Protein 5XMG (pdb70)

Secondary structure (DSSP, 8-state):
-EE--B--EE-S---B-BB-GGGGGGGGG----BSSSSSB-TT--EEESS---EEEBPS--HHHHHHHHHHHHHHHHHHHHHHHHHHHHHHHHHHHHHT--HHHHHHHHHH---HHHHH--EE---S-SSEEEEESSS-EEEEEEEETTEEEEE--SS--TTHHHHHHHHHHHB----TT---SSSEEEETTEEEE--S-S-EEEEEEEEETTEEEEEEEEEEE-TT-TT---TTTTTTTTTTS----TTTEEEEEEEEEEESSS-EEEEEEEEEEE-SSS-----EEEEEEEE--SSS-EEEEEEEE--TTSSS--SPPPPHHHHHHHHHHHHHT----

Solvent-accessible surface area: 17156 Å² total

Sequence (340 aa):
YQECLGRTFEIPEEEWATYDASRVWQISKGGGHNFTAEVTAVGDNGSYDYDSIFYVSEKVDKNEFHNASNYIKGTAEIYQDHLRENIKLDKKAISTLQKNKSIERIKKGIAEEAKIPLAKIYEHDLGIPDSHILGSKNIPFHVLLWRNQRVYYFTFSKPTENSAQRIKDLIARFRTRELYEVPNEPGICFPYGFIADDGKTAYELKNSLRFTRTPNVIFSLLTASANDPWQTRPTSGLYDSDFRPGYDRQKWKKSALLDSLHIGKRLAAFEGWRLDPRPDSGERERAWFGLAHTGGTLDPLVAIQVQTFQKGTDDLTDYTPPPEEVLPRLKALSQSIEQR

Organism: Pseudomonas aeruginosa (NCBI:txid287)

InterPro domains:
  IPR041290 Tle cognate immunity protein 4, C-terminal domain [PF18426] (182-227)

Foldseek 3Di:
DWDFFFQIFRAPADDWFACEQVCLLPCVVPWAGAPFPQRGFTRFWKWWPDLTTKGKHDFYDCVSLVSNLVVLQVVLVVVLVVLVVVLVVLVVVLVVVVVPVVNVVSVVVNVVCVVNQQSHKDFDCLPDPQWTFIGHPQATFWIWHDDDRMTMIGGGDRADSCRSVSVVVFVVQKDFDAPPGDDDAQWGDDHRIITGDDNPIWMKGWIKDADVVQRFKIKIKIKTWAPGPVNQDLCRRPPPCLQPPDDPCPFKPKAWDWDKAQAANDIWIKTGIWIATDPPPPDGAIWIWIKTWDDGHNGMIIMIIMTGDAAPSGVRHDHHDGVVVVVVSVRNRRRRDDGD

Nearest PDB structures (foldseek):
  5xmg-assembly1_A  TM=1.003E+00  e=2.220E-68  Pseudomonas aeruginosa
  7wdk-assembly1_B  TM=9.506E-01  e=1.419E-56  Pseudomonas aeruginosa
  5h7y-assembly1_A  TM=5.842E-01  e=1.120E-06  Pseudomonas aeruginosa PAO1
  4r1d-assembly1_B  TM=5.786E-01  e=1.120E-06  Pseudomonas aeruginosa PAO1
  5h7z-assembly1_A  TM=5.707E-01  e=7.187E-07  Pseudomonas aeruginosa PAO1

B-factor: mean 61.71, std 12.68, range [32.88, 170.28]

Radius of gyration: 23.57 Å; Cα contacts (8 Å, |Δi|>4): 704; chains: 1; bounding box: 54×57×68 Å

Structure (mmCIF, N/CA/C/O backbone):
data_5XMG
#
_entry.id   5XMG
#
_cell.length_a   66.390
_cell.length_b   66.390
_cell.length_c   363.830
_cell.angle_alpha   90.00
_cell.angle_beta   90.00
_cell.angle_gamma   120.00
#
_symmetry.space_group_name_H-M   'P 61 2 2'
#
loop_
_atom_site.group_PDB
_atom_site.id
_atom_site.type_symbol
_atom_site.label_atom_id
_atom_site.label_alt_id
_atom_site.label_comp_id
_atom_site.label_asym_id
_atom_site.label_entity_id
_atom_site.label_seq_id
_atom_site.pdbx_PDB_ins_code
_atom_site.Cartn_x
_atom_site.Cartn_y
_atom_site.Cartn_z
_atom_site.occupancy
_atom_site.B_iso_or_equiv
_atom_site.auth_seq_id
_atom_site.auth_comp_id
_atom_site.auth_asym_id
_atom_site.auth_atom_id
_atom_site.pdbx_PDB_model_num
ATOM 1 N N . TYR A 1 26 ? -13.103 -4.768 -3.153 1.00 61.50 26 TYR A N 1
ATOM 2 C CA . TYR A 1 26 ? -11.647 -4.903 -3.333 1.00 74.86 26 TYR A CA 1
ATOM 3 C C . TYR A 1 26 ? -11.221 -6.303 -3.739 1.00 70.25 26 TYR A C 1
ATOM 4 O O . TYR A 1 26 ? -10.636 -7.038 -2.935 1.00 66.53 26 TYR A O 1
ATOM 13 N N . GLN A 1 27 ? -11.465 -6.629 -5.008 1.00 65.31 27 GLN A N 1
ATOM 14 C CA . GLN A 1 27 ? -11.405 -7.986 -5.507 1.00 57.03 27 GLN A CA 1
ATOM 15 C C . GLN A 1 27 ? -10.068 -8.294 -6.183 1.00 66.73 27 GLN A C 1
ATOM 16 O O . GLN A 1 27 ? -9.102 -7.519 -6.134 1.00 62.91 27 GLN A O 1
ATOM 22 N N . GLU A 1 28 ? -10.032 -9.471 -6.802 1.00 65.30 28 GLU A N 1
ATOM 23 C CA . GLU A 1 28 ? -9.058 -9.961 -7.763 1.00 57.66 28 GLU A CA 1
ATOM 24 C C . GLU A 1 28 ? -9.674 -11.242 -8.307 1.00 60.25 28 GLU A C 1
ATOM 25 O O . GLU A 1 28 ? -10.626 -11.772 -7.729 1.00 59.40 28 GLU A O 1
ATOM 31 N N . CYS A 1 29 ? -9.176 -11.713 -9.444 1.00 57.87 29 CYS A N 1
ATOM 32 C CA . CYS A 1 29 ? -9.765 -12.900 -10.037 1.00 60.45 29 CYS A CA 1
ATOM 33 C C . CYS A 1 29 ? -8.681 -13.895 -10.403 1.00 56.78 29 CYS A C 1
ATOM 34 O O . CYS A 1 29 ? -7.491 -13.583 -10.413 1.00 60.04 29 CYS A O 1
ATOM 37 N N . LEU A 1 30 ? -9.129 -15.113 -10.680 1.00 55.44 30 LEU A N 1
ATOM 38 C CA . LEU A 1 30 ? -8.291 -16.190 -11.176 1.00 56.22 30 LEU A CA 1
ATOM 39 C C . LEU A 1 30 ? -9.226 -17.179 -11.847 1.00 52.38 30 LEU A C 1
ATOM 40 O O . LEU A 1 30 ? -10.316 -17.435 -11.342 1.00 54.78 30 LEU A O 1
ATOM 45 N N . GLY A 1 31 ? -8.824 -17.693 -12.998 1.00 52.79 31 GLY A N 1
ATOM 46 C CA . GLY A 1 31 ? -9.742 -18.542 -13.744 1.00 53.44 31 GLY A CA 1
ATOM 47 C C . GLY A 1 31 ? -11.000 -17.763 -14.090 1.00 54.05 31 GLY A C 1
ATOM 48 O O . GLY A 1 31 ? -10.936 -16.660 -14.645 1.00 51.45 31 GLY A O 1
ATOM 49 N N . ARG A 1 32 ? -12.165 -18.317 -13.742 1.00 49.89 32 ARG A N 1
ATOM 50 C CA . ARG A 1 32 ? -13.427 -17.684 -14.089 1.00 47.79 32 ARG A CA 1
ATOM 51 C C . ARG A 1 32 ? -14.155 -17.166 -12.862 1.00 50.66 32 ARG A C 1
ATOM 52 O O . ARG A 1 32 ? -15.350 -16.871 -12.923 1.00 54.10 32 ARG A O 1
ATOM 68 N N . THR A 1 34 ? -13.927 -14.875 -8.883 1.00 52.98 34 THR A N 1
ATOM 69 C CA . THR A 1 34 ? -13.361 -13.725 -8.217 1.00 58.45 34 THR A CA 1
ATOM 70 C C . THR A 1 34 ? -13.748 -13.787 -6.748 1.00 58.27 34 THR A C 1
ATOM 71 O O . THR A 1 34 ? -14.667 -14.506 -6.344 1.00 53.92 34 THR A O 1
ATOM 75 N N . PHE A 1 35 ? -13.040 -12.990 -5.961 1.00 54.85 35 PHE A N 1
ATOM 76 C CA . PHE A 1 35 ? -13.093 -13.041 -4.515 1.00 57.85 35 PHE A CA 1
ATOM 77 C C . PHE A 1 35 ? -12.614 -11.696 -4.016 1.00 63.05 35 PHE A C 1
ATOM 78 O O . PHE A 1 35 ? -11.801 -11.041 -4.676 1.00 62.71 35 PHE A O 1
ATOM 86 N N . GLU A 1 36 ? -13.130 -11.280 -2.866 1.00 59.82 36 GLU A N 1
ATOM 87 C CA . GLU A 1 36 ? -12.627 -10.057 -2.274 1.00 64.87 36 GLU A CA 1
ATOM 88 C C . GLU A 1 36 ? -11.417 -10.387 -1.419 1.00 63.99 36 GLU A C 1
ATOM 89 O O . GLU A 1 36 ? -11.154 -11.543 -1.089 1.00 64.58 36 GLU A O 1
ATOM 95 N N . ILE A 1 37 ? -10.665 -9.356 -1.057 1.00 67.86 37 ILE A N 1
ATOM 96 C CA . ILE A 1 37 ? -9.411 -9.511 -0.325 1.00 70.95 37 ILE A CA 1
ATOM 97 C C . ILE A 1 37 ? -9.478 -8.650 0.921 1.00 71.99 37 ILE A C 1
ATOM 98 O O . ILE A 1 37 ? -9.773 -7.458 0.827 1.00 74.73 37 ILE A O 1
ATOM 103 N N . PRO A 1 38 ? -9.294 -9.209 2.105 1.00 70.71 38 PRO A N 1
ATOM 104 C CA . PRO A 1 38 ? -9.381 -8.427 3.360 1.00 76.24 38 PRO A CA 1
ATOM 105 C C . PRO A 1 38 ? -8.261 -7.432 3.633 1.00 86.18 38 PRO A C 1
ATOM 106 O O . PRO A 1 38 ? -8.285 -6.799 4.694 1.00 94.98 38 PRO A O 1
ATOM 110 N N . GLU A 1 39 ? -7.291 -7.301 2.706 1.00 81.50 39 GLU A N 1
ATOM 111 C CA . GLU A 1 39 ? -6.141 -6.378 2.727 1.00 79.36 39 GLU A CA 1
ATOM 112 C C . GLU A 1 39 ? -5.188 -6.653 1.565 1.00 75.38 39 GLU A C 1
ATOM 113 O O . GLU A 1 39 ? -5.469 -7.486 0.702 1.00 69.91 39 GLU A O 1
ATOM 119 N N . GLU A 1 40 ? -3.996 -6.049 1.631 1.00 71.42 40 GLU A N 1
ATOM 120 C CA . GLU A 1 40 ? -2.955 -6.272 0.632 1.00 71.43 40 GLU A CA 1
ATOM 121 C C . GLU A 1 40 ? -2.635 -7.745 0.443 1.00 67.46 40 GLU A C 1
ATOM 122 O O . GLU A 1 40 ? -2.552 -8.518 1.399 1.00 70.93 40 GLU A O 1
ATOM 136 N N . GLU A 1 42 ? -0.246 -10.462 -2.444 1.00 65.81 42 GLU A N 1
ATOM 137 C CA . GLU A 1 42 ? 0.817 -10.540 -3.432 1.00 60.97 42 GLU A CA 1
ATOM 138 C C . GLU A 1 42 ? 0.618 -11.813 -4.241 1.00 57.07 42 GLU A C 1
ATOM 139 O O . GLU A 1 42 ? 0.399 -12.880 -3.664 1.00 62.26 42 GLU A O 1
ATOM 145 N N . TRP A 1 43 ? 0.612 -11.693 -5.566 1.00 54.06 43 TRP A N 1
ATOM 146 C CA . TRP A 1 43 ? 0.565 -12.863 -6.435 1.00 52.05 43 TRP A CA 1
ATOM 147 C C . TRP A 1 43 ? 1.946 -13.489 -6.531 1.00 54.03 43 TRP A C 1
ATOM 148 O O . TRP A 1 43 ? 2.964 -12.790 -6.521 1.00 59.73 43 TRP A O 1
ATOM 159 N N . ALA A 1 44 ? 1.988 -14.806 -6.636 1.00 48.67 44 ALA A N 1
ATOM 160 C CA . ALA A 1 44 ? 3.230 -15.463 -7.006 1.00 48.50 44 ALA A CA 1
ATOM 161 C C . ALA A 1 44 ? 3.422 -15.333 -8.517 1.00 50.40 44 ALA A C 1
ATOM 162 O O . ALA A 1 44 ? 2.529 -15.683 -9.302 1.00 47.47 44 ALA A O 1
ATOM 164 N N . THR A 1 45 ? 4.584 -14.831 -8.923 1.00 51.88 45 THR A N 1
ATOM 165 C CA . THR A 1 45 ? 4.929 -14.629 -10.326 1.00 48.92 45 THR A CA 1
ATOM 166 C C . THR A 1 45 ? 6.245 -15.336 -10.631 1.00 46.94 45 THR A C 1
ATOM 167 O O . THR A 1 45 ? 7.055 -15.589 -9.737 1.00 52.99 45 THR A O 1
ATOM 171 N N . TYR A 1 46 ? 6.476 -15.624 -11.906 1.00 45.16 46 TYR A N 1
ATOM 172 C CA . TYR A 1 46 ? 7.707 -16.308 -12.305 1.00 46.18 46 TYR A CA 1
ATOM 173 C C . TYR A 1 46 ? 8.958 -15.487 -12.001 1.00 49.51 46 TYR A C 1
ATOM 174 O O . TYR A 1 46 ? 9.030 -14.294 -12.296 1.00 54.19 46 TYR A O 1
ATOM 183 N N . ASP A 1 47 ? 9.980 -16.166 -11.483 1.00 56.08 47 ASP A N 1
ATOM 184 C CA . ASP A 1 47 ? 11.127 -15.515 -10.857 1.00 52.17 47 ASP A CA 1
ATOM 185 C C . ASP A 1 47 ? 11.932 -14.639 -11.820 1.00 57.03 47 ASP A C 1
ATOM 186 O O . ASP A 1 47 ? 12.405 -15.106 -12.863 1.00 50.50 47 ASP A O 1
ATOM 191 N N . ALA A 1 48 ? 12.159 -13.382 -11.410 1.00 57.65 48 ALA A N 1
ATOM 192 C CA . ALA A 1 48 ? 12.898 -12.413 -12.230 1.00 54.50 48 ALA A CA 1
ATOM 193 C C . ALA A 1 48 ? 14.266 -12.926 -12.671 1.00 54.78 48 ALA A C 1
ATOM 194 O O . ALA A 1 48 ? 14.661 -12.772 -13.834 1.00 55.49 48 ALA A O 1
ATOM 196 N N . SER A 1 49 ? 15.016 -13.502 -11.739 1.00 55.22 49 SER A N 1
ATOM 197 C CA . SER A 1 49 ? 16.326 -14.074 -12.001 1.00 51.36 49 SER A CA 1
ATOM 198 C C . SER A 1 49 ? 16.293 -15.314 -12.891 1.00 53.82 49 SER A C 1
ATOM 199 O O . SER A 1 49 ? 17.358 -15.771 -13.319 1.00 49.99 49 SER A O 1
ATOM 202 N N . ARG A 1 50 ? 15.121 -15.884 -13.173 1.00 53.34 50 ARG A N 1
ATOM 203 C CA . ARG A 1 50 ? 15.040 -17.057 -14.031 1.00 46.84 50 ARG A CA 1
ATOM 204 C C . ARG A 1 50 ? 14.221 -16.807 -15.285 1.00 47.73 50 ARG A C 1
ATOM 205 O O . ARG A 1 50 ? 14.003 -17.743 -16.061 1.00 53.66 50 ARG A O 1
ATOM 213 N N . VAL A 1 51 ? 13.773 -15.573 -15.512 1.00 45.32 51 VAL A N 1
ATOM 214 C CA . VAL A 1 51 ? 13.000 -15.274 -16.713 1.00 43.90 51 VAL A CA 1
ATOM 215 C C . VAL A 1 51 ? 13.766 -15.685 -17.961 1.00 45.88 51 VAL A C 1
ATOM 216 O O . VAL A 1 51 ? 13.175 -16.145 -18.946 1.00 45.83 51 VAL A O 1
ATOM 220 N N . TRP A 1 52 ? 15.091 -15.557 -17.936 1.00 47.84 52 TRP A N 1
ATOM 221 C CA . TRP A 1 52 ? 15.882 -15.987 -19.076 1.00 46.26 52 TRP A CA 1
ATOM 222 C C . TRP A 1 52 ? 15.698 -17.467 -19.348 1.00 50.68 52 TRP A C 1
ATOM 223 O O . TRP A 1 52 ? 15.900 -17.924 -20.479 1.00 54.53 52 TRP A O 1
ATOM 234 N N . GLN A 1 53 ? 15.322 -18.238 -18.340 1.00 48.40 53 GLN A N 1
ATOM 235 C CA . GLN A 1 53 ? 15.034 -19.641 -18.569 1.00 54.03 53 GLN A CA 1
ATOM 236 C C . GLN A 1 53 ? 13.593 -19.973 -18.199 1.00 52.07 53 GLN A C 1
ATOM 237 O O . GLN A 1 53 ? 13.302 -21.013 -17.607 1.00 58.96 53 GLN A O 1
ATOM 243 N N . ILE A 1 54 ? 12.667 -19.082 -18.549 1.00 47.82 54 ILE A N 1
ATOM 244 C CA . ILE A 1 54 ? 11.260 -19.431 -18.504 1.00 50.60 54 ILE A CA 1
ATOM 245 C C . ILE A 1 54 ? 10.984 -20.603 -19.444 1.00 44.67 54 ILE A C 1
ATOM 246 O O . ILE A 1 54 ? 10.026 -21.352 -19.248 1.00 43.62 54 ILE A O 1
ATOM 251 N N . SER A 1 55 ? 11.834 -20.804 -20.448 1.00 47.78 55 SER A N 1
ATOM 252 C CA . SER A 1 55 ? 11.602 -21.877 -21.412 1.00 51.04 55 SER A CA 1
ATOM 253 C C . SER A 1 55 ? 11.589 -23.235 -20.727 1.00 48.73 55 SER A C 1
ATOM 254 O O . SER A 1 55 ? 10.915 -24.159 -21.183 1.00 51.08 55 SER A O 1
ATOM 257 N N . LYS A 1 56 ? 12.296 -23.353 -19.614 1.00 54.45 56 LYS A N 1
ATOM 258 C CA . LYS A 1 56 ? 12.328 -24.545 -18.766 1.00 60.71 56 LYS A CA 1
ATOM 259 C C . LYS A 1 56 ? 11.220 -24.535 -17.711 1.00 56.99 56 LYS A C 1
ATOM 260 O O . LYS A 1 56 ? 11.458 -24.852 -16.552 1.00 67.76 56 LYS A O 1
ATOM 266 N N . GLY A 1 57 ? 9.995 -24.207 -18.099 1.00 52.11 57 GLY A N 1
ATOM 267 C CA . GLY A 1 57 ? 9.014 -23.685 -17.164 1.00 46.37 57 GLY A CA 1
ATOM 268 C C . GLY A 1 57 ? 8.527 -24.549 -16.018 1.00 53.59 57 GLY A C 1
ATOM 269 O O . GLY A 1 57 ? 7.811 -25.533 -16.233 1.00 71.66 57 GLY A O 1
ATOM 270 N N . GLY A 1 58 ? 8.873 -24.184 -14.784 1.00 45.47 58 GLY A N 1
ATOM 271 C CA . GLY A 1 58 ? 8.211 -24.803 -13.646 1.00 51.32 58 GLY A CA 1
ATOM 272 C C . GLY A 1 58 ? 6.969 -24.068 -13.148 1.00 52.40 58 GLY A C 1
ATOM 273 O O . GLY A 1 58 ? 5.836 -24.451 -13.468 1.00 43.35 58 GLY A O 1
ATOM 274 N N . GLY A 1 59 ? 7.161 -23.013 -12.359 1.00 51.59 59 GLY A N 1
ATOM 275 C CA . GLY A 1 59 ? 6.019 -22.304 -11.826 1.00 52.94 59 GLY A CA 1
ATOM 276 C C . GLY A 1 59 ? 6.406 -21.026 -11.123 1.00 50.69 59 GLY A C 1
ATOM 277 O O . GLY A 1 59 ? 7.579 -20.792 -10.802 1.00 53.98 59 GLY A O 1
ATOM 278 N N . HIS A 1 60 ? 5.385 -20.200 -10.882 1.00 45.64 60 HIS A N 1
ATOM 279 C CA . HIS A 1 60 ? 5.567 -18.960 -10.144 1.00 47.81 60 HIS A CA 1
ATOM 280 C C . HIS A 1 60 ? 5.983 -19.238 -8.712 1.00 49.86 60 HIS A C 1
ATOM 281 O O . HIS A 1 60 ? 5.594 -20.243 -8.108 1.00 52.56 60 HIS A O 1
ATOM 288 N N . ASN A 1 61 ? 6.768 -18.323 -8.164 1.00 46.95 61 ASN A N 1
ATOM 289 C CA . ASN A 1 61 ? 7.114 -18.353 -6.758 1.00 48.00 61 ASN A CA 1
ATOM 290 C C . ASN A 1 61 ? 6.916 -16.965 -6.174 1.00 51.19 61 ASN A C 1
ATOM 291 O O . ASN A 1 61 ? 6.566 -16.011 -6.875 1.00 53.69 61 ASN A O 1
ATOM 296 N N . PHE A 1 62 ? 7.219 -16.855 -4.900 1.00 51.64 62 PHE A N 1
ATOM 297 C CA . PHE A 1 62 ? 7.186 -15.609 -4.191 1.00 54.76 62 PHE A CA 1
ATOM 298 C C . PHE A 1 62 ? 8.627 -15.285 -3.993 1.00 60.57 62 PHE A C 1
ATOM 299 O O . PHE A 1 62 ? 9.061 -14.189 -4.221 1.00 73.24 62 PHE A O 1
ATOM 307 N N . THR A 1 63 ? 9.367 -16.284 -3.560 1.00 65.72 63 THR A N 1
ATOM 308 C CA . THR A 1 63 ? 10.792 -16.200 -3.352 1.00 62.07 63 THR A CA 1
ATOM 309 C C . THR A 1 63 ? 11.291 -17.457 -4.024 1.00 61.10 63 THR A C 1
ATOM 310 O O . THR A 1 63 ? 10.533 -18.114 -4.709 1.00 73.98 63 THR A O 1
ATOM 314 N N . ALA A 1 64 ? 12.548 -17.791 -3.855 1.00 58.38 64 ALA A N 1
ATOM 315 C CA . ALA A 1 64 ? 13.077 -18.961 -4.507 1.00 67.69 64 ALA A CA 1
ATOM 316 C C . ALA A 1 64 ? 12.607 -20.199 -3.814 1.00 66.24 64 ALA A C 1
ATOM 317 O O . ALA A 1 64 ? 12.387 -21.227 -4.420 1.00 70.72 64 ALA A O 1
ATOM 319 N N . GLU A 1 65 ? 12.447 -20.072 -2.521 1.00 64.15 65 GLU A N 1
ATOM 320 C CA . GLU A 1 65 ? 12.088 -21.175 -1.648 1.00 64.83 65 GLU A CA 1
ATOM 321 C C . GLU A 1 65 ? 10.721 -21.026 -0.992 1.00 62.75 65 GLU A C 1
ATOM 322 O O . GLU A 1 65 ? 10.291 -21.944 -0.294 1.00 65.80 65 GLU A O 1
ATOM 328 N N . VAL A 1 66 ? 10.026 -19.914 -1.189 1.00 60.12 66 VAL A N 1
ATOM 329 C CA . VAL A 1 66 ? 8.636 -19.776 -0.759 1.00 55.19 66 VAL A CA 1
ATOM 330 C C . VAL A 1 66 ? 7.799 -20.014 -2.015 1.00 57.41 66 VAL A C 1
ATOM 331 O O . VAL A 1 66 ? 7.493 -19.088 -2.767 1.00 59.29 66 VAL A O 1
ATOM 335 N N . THR A 1 67 ? 7.430 -21.277 -2.261 1.00 54.01 67 THR A N 1
ATOM 336 C CA . THR A 1 67 ? 6.818 -21.645 -3.536 1.00 50.33 67 THR A CA 1
ATOM 337 C C . THR A 1 67 ? 5.826 -22.784 -3.355 1.00 48.98 67 THR A C 1
ATOM 338 O O . THR A 1 67 ? 5.993 -23.635 -2.483 1.00 45.24 67 THR A O 1
ATOM 342 N N . ALA A 1 68 ? 4.807 -22.801 -4.197 1.00 45.90 68 ALA A N 1
ATOM 343 C CA . ALA A 1 68 ? 4.002 -23.986 -4.416 1.00 42.24 68 ALA A CA 1
ATOM 344 C C . ALA A 1 68 ? 4.517 -24.683 -5.670 1.00 42.94 68 ALA A C 1
ATOM 345 O O . ALA A 1 68 ? 5.146 -24.072 -6.530 1.00 46.51 68 ALA A O 1
ATOM 347 N N . VAL A 1 69 ? 4.270 -25.970 -5.776 1.00 40.96 69 VAL A N 1
ATOM 348 C CA . VAL A 1 69 ? 4.708 -26.659 -6.976 1.00 43.17 69 VAL A CA 1
ATOM 349 C C . VAL A 1 69 ? 3.651 -26.444 -8.041 1.00 48.35 69 VAL A C 1
ATOM 350 O O . VAL A 1 69 ? 2.453 -26.600 -7.778 1.00 52.79 69 VAL A O 1
ATOM 354 N N . GLY A 1 70 ? 4.087 -26.026 -9.224 1.00 48.92 70 GLY A N 1
ATOM 355 C CA . GLY A 1 70 ? 3.211 -26.015 -10.376 1.00 43.49 70 GLY A CA 1
ATOM 356 C C . GLY A 1 70 ? 2.284 -24.829 -10.525 1.00 49.13 70 GLY A C 1
ATOM 357 O O . GLY A 1 70 ? 1.241 -24.964 -11.173 1.00 46.41 70 GLY A O 1
ATOM 358 N N . ASP A 1 71 ? 2.640 -23.661 -9.980 1.00 50.48 71 ASP A N 1
ATOM 359 C CA . ASP A 1 71 ? 1.813 -22.458 -10.147 1.00 51.80 71 ASP A CA 1
ATOM 360 C C . ASP A 1 71 ? 1.993 -21.888 -11.553 1.00 53.57 71 ASP A C 1
ATOM 361 O O . ASP A 1 71 ? 2.906 -21.095 -11.807 1.00 51.74 71 ASP A O 1
ATOM 366 N N . ASN A 1 72 ? 1.108 -22.297 -12.473 1.00 53.21 72 ASN A N 1
ATOM 367 C CA . ASN A 1 72 ? 1.028 -21.745 -13.819 1.00 47.33 72 ASN A CA 1
ATOM 368 C C . ASN A 1 72 ? -0.407 -21.790 -14.328 1.00 53.12 72 ASN A C 1
ATOM 369 O O . ASN A 1 72 ? -1.345 -21.702 -13.531 1.00 58.45 72 ASN A O 1
ATOM 374 N N . GLY A 1 73 ? -0.598 -21.911 -15.641 1.00 46.11 73 GLY A N 1
ATOM 375 C CA . GLY A 1 73 ? -1.932 -21.972 -16.195 1.00 44.51 73 GLY A CA 1
ATOM 376 C C . GLY A 1 73 ? -1.998 -22.821 -17.446 1.00 53.82 73 GLY A C 1
ATOM 377 O O . GLY A 1 73 ? -1.065 -22.802 -18.256 1.00 54.33 73 GLY A O 1
ATOM 378 N N . SER A 1 74 ? -3.082 -23.581 -17.617 1.00 48.08 74 SER A N 1
ATOM 379 C CA . SER A 1 74 ? -3.294 -24.366 -18.823 1.00 47.61 74 SER A CA 1
ATOM 380 C C . SER A 1 74 ? -4.666 -24.052 -19.402 1.00 56.24 74 SER A C 1
ATOM 381 O O . SER A 1 74 ? -5.629 -23.808 -18.666 1.00 55.53 74 SER A O 1
ATOM 384 N N . TYR A 1 75 ? -4.758 -24.101 -20.729 1.00 48.69 75 TYR A N 1
ATOM 385 C CA . TYR A 1 75 ? -5.942 -23.635 -21.431 1.00 44.56 75 TYR A CA 1
ATOM 386 C C . TYR A 1 75 ? -6.128 -24.520 -22.644 1.00 45.87 75 TYR A C 1
ATOM 387 O O . TYR A 1 75 ? -5.150 -24.882 -23.304 1.00 45.28 75 TYR A O 1
ATOM 396 N N . ASP A 1 76 ? -7.377 -24.893 -22.922 1.00 52.79 76 ASP A N 1
ATOM 397 C CA . ASP A 1 76 ? -7.647 -25.887 -23.964 1.00 53.94 76 ASP A CA 1
ATOM 398 C C . ASP A 1 76 ? -7.716 -25.224 -25.342 1.00 54.28 76 ASP A C 1
ATOM 399 O O . ASP A 1 76 ? -8.693 -25.330 -26.083 1.00 50.71 76 ASP A O 1
ATOM 404 N N . TYR A 1 77 ? -6.645 -24.509 -25.669 1.00 50.99 77 TYR A N 1
ATOM 405 C CA . TYR A 1 77 ? -6.427 -24.091 -27.040 1.00 50.04 77 TYR A CA 1
ATOM 406 C C . TYR A 1 77 ? -5.664 -25.208 -27.744 1.00 61.58 77 TYR A C 1
ATOM 407 O O . TYR A 1 77 ? -6.226 -26.290 -27.967 1.00 70.42 77 TYR A O 1
ATOM 416 N N . ASP A 1 78 ? -4.399 -25.011 -28.081 1.00 50.76 78 ASP A N 1
ATOM 417 C CA . ASP A 1 78 ? -3.631 -26.134 -28.626 1.00 54.46 78 ASP A CA 1
ATOM 418 C C . ASP A 1 78 ? -2.725 -26.722 -27.544 1.00 59.22 78 ASP A C 1
ATOM 419 O O . ASP A 1 78 ? -1.489 -26.783 -27.659 1.00 60.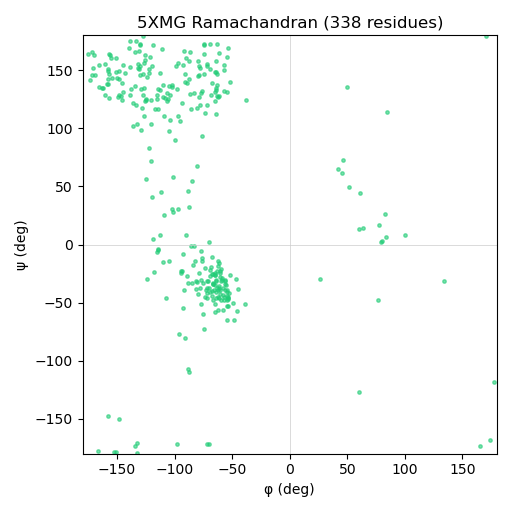48 78 ASP A O 1
ATOM 424 N N . SER A 1 79 ? -3.363 -27.154 -26.460 1.00 57.51 79 SER A N 1
ATOM 425 C CA . SER A 1 79 ? -2.658 -27.542 -25.239 1.00 59.27 79 SER A CA 1
ATOM 426 C C . SER A 1 79 ? -1.657 -26.453 -24.830 1.00 51.88 79 SER A C 1
ATOM 427 O O . SER A 1 79 ? -0.443 -26.570 -24.964 1.00 52.75 79 SER A O 1
ATOM 438 N N . ILE A 1 81 ? 0.212 -23.983 -22.172 1.00 46.18 81 ILE A N 1
ATOM 439 C CA . ILE A 1 81 ? 0.672 -23.687 -20.822 1.00 47.35 81 ILE A CA 1
ATOM 440 C C . ILE A 1 81 ? 1.213 -22.259 -20.832 1.00 53.60 81 ILE A C 1
ATOM 441 O O . ILE A 1 81 ? 1.845 -21.834 -21.805 1.00 57.16 81 ILE A O 1
ATOM 446 N N . PHE A 1 82 ? 0.967 -21.503 -19.768 1.00 44.89 82 PHE A N 1
ATOM 447 C CA . PHE A 1 82 ? 1.346 -20.106 -19.850 1.00 45.60 82 PHE A CA 1
ATOM 448 C C . PHE A 1 82 ? 1.692 -19.553 -18.477 1.00 49.62 82 PHE A C 1
ATOM 449 O O . PHE A 1 82 ? 1.124 -19.962 -17.464 1.00 51.45 82 PHE A O 1
ATOM 457 N N . TYR A 1 83 ? 2.624 -18.600 -18.465 1.00 46.06 83 TYR A N 1
ATOM 458 C CA . TYR A 1 83 ? 3.145 -18.027 -17.236 1.00 44.06 83 TYR A CA 1
ATOM 459 C C . TYR A 1 83 ? 3.315 -16.523 -17.398 1.00 44.59 83 TYR A C 1
ATOM 460 O O . TYR A 1 83 ? 3.255 -15.976 -18.497 1.00 43.05 83 TYR A O 1
ATOM 469 N N . VAL A 1 84 ? 3.574 -15.860 -16.282 1.00 42.54 84 VAL A N 1
ATOM 470 C CA . VAL A 1 84 ? 3.708 -14.416 -16.238 1.00 40.40 84 VAL A CA 1
ATOM 471 C C . VAL A 1 84 ? 4.780 -14.109 -15.207 1.00 44.82 84 VAL A C 1
ATOM 472 O O . VAL A 1 84 ? 4.747 -14.657 -14.097 1.00 42.69 84 VAL A O 1
ATOM 476 N N . SER A 1 85 ? 5.740 -13.259 -15.576 1.00 39.86 85 SER A N 1
ATOM 477 C CA . SER A 1 85 ? 6.864 -12.949 -14.702 1.00 40.57 85 SER A CA 1
ATOM 478 C C . SER A 1 85 ? 6.593 -11.729 -13.818 1.00 43.04 85 SER A C 1
ATOM 479 O O . SER A 1 85 ? 5.655 -10.954 -14.017 1.00 43.87 85 SER A O 1
ATOM 482 N N . GLU A 1 86 ? 7.446 -11.566 -12.820 1.00 47.91 86 GLU A N 1
ATOM 483 C CA . GLU A 1 86 ? 7.498 -10.298 -12.120 1.00 53.55 86 GLU A CA 1
ATOM 484 C C . GLU A 1 86 ? 8.201 -9.262 -12.995 1.00 49.31 86 GLU A C 1
ATOM 485 O O . GLU A 1 86 ? 8.745 -9.576 -14.057 1.00 42.91 86 GLU A O 1
ATOM 491 N N . LYS A 1 87 ? 8.168 -8.008 -12.548 1.00 49.57 87 LYS A N 1
ATOM 492 C CA . LYS A 1 87 ? 8.767 -6.934 -13.333 1.00 49.99 87 LYS A CA 1
ATOM 493 C C . LYS A 1 87 ? 10.266 -7.148 -13.499 1.00 48.65 87 LYS A C 1
ATOM 494 O O . LYS A 1 87 ? 10.993 -7.370 -12.524 1.00 50.16 87 LYS A O 1
ATOM 500 N N . VAL A 1 88 ? 10.717 -7.118 -14.752 1.00 44.54 88 VAL A N 1
ATOM 501 C CA . VAL A 1 88 ? 12.109 -7.290 -15.105 1.00 45.18 88 VAL A CA 1
ATOM 502 C C . VAL A 1 88 ? 12.487 -6.212 -16.106 1.00 50.01 88 VAL A C 1
ATOM 503 O O . VAL A 1 88 ? 11.653 -5.426 -16.554 1.00 53.44 88 VAL A O 1
ATOM 507 N N . ASP A 1 89 ? 13.768 -6.179 -16.440 1.00 54.60 89 ASP A N 1
ATOM 508 C CA . ASP A 1 89 ? 14.257 -5.334 -17.513 1.00 56.73 89 ASP A CA 1
ATOM 509 C C . ASP A 1 89 ? 13.953 -5.988 -18.859 1.00 54.35 89 ASP A C 1
ATOM 510 O O . ASP A 1 89 ? 13.841 -7.215 -18.960 1.00 51.94 89 ASP A O 1
ATOM 515 N N . LYS A 1 90 ? 13.822 -5.156 -19.905 1.00 52.93 90 LYS A N 1
ATOM 516 C CA . LYS A 1 90 ? 13.470 -5.688 -21.221 1.00 49.18 90 LYS A CA 1
ATOM 517 C C . LYS A 1 90 ? 14.535 -6.645 -21.721 1.00 53.47 90 LYS A C 1
ATOM 518 O O . LYS A 1 90 ? 14.287 -7.428 -22.647 1.00 53.77 90 LYS A O 1
ATOM 524 N N . ASN A 1 91 ? 15.701 -6.629 -21.092 1.00 49.56 91 ASN A N 1
ATOM 525 C CA . ASN A 1 91 ? 16.759 -7.520 -21.522 1.00 54.16 91 ASN A CA 1
ATOM 526 C C . ASN A 1 91 ? 16.409 -8.977 -21.268 1.00 51.64 91 ASN A C 1
ATOM 527 O O . ASN A 1 91 ? 16.807 -9.851 -22.042 1.00 50.17 91 ASN A O 1
ATOM 532 N N . GLU A 1 92 ? 15.676 -9.267 -20.190 1.00 56.52 92 GLU A N 1
ATOM 533 C CA . GLU A 1 92 ? 15.321 -10.659 -19.934 1.00 56.94 92 GLU A CA 1
ATOM 534 C C . GLU A 1 92 ? 14.382 -11.186 -21.006 1.00 53.54 92 GLU A C 1
ATOM 535 O O . GLU A 1 92 ? 14.471 -12.362 -21.387 1.00 46.28 92 GLU A O 1
ATOM 541 N N . PHE A 1 93 ? 13.517 -10.310 -21.534 1.00 50.90 93 PHE A N 1
ATOM 542 C CA . PHE A 1 93 ? 12.658 -10.673 -22.655 1.00 46.03 93 PHE A CA 1
ATOM 543 C C . PHE A 1 93 ? 13.474 -11.228 -23.806 1.00 46.97 93 PHE A C 1
ATOM 544 O O . PHE A 1 93 ? 13.125 -12.267 -24.370 1.00 45.90 93 PHE A O 1
ATOM 552 N N . HIS A 1 94 ? 14.585 -10.570 -24.150 1.00 52.29 94 HIS A N 1
ATOM 553 C CA . HIS A 1 94 ? 15.430 -11.072 -25.229 1.00 46.07 94 HIS A CA 1
ATOM 554 C C . HIS A 1 94 ? 16.192 -12.324 -24.809 1.00 47.63 94 HIS A C 1
ATOM 555 O O . HIS A 1 94 ? 16.342 -13.256 -25.609 1.00 49.27 94 HIS A O 1
ATOM 562 N N . ASN A 1 95 ? 16.642 -12.388 -23.552 1.00 49.29 95 ASN A N 1
ATOM 563 C CA . ASN A 1 95 ? 17.352 -13.576 -23.067 1.00 50.69 95 ASN A CA 1
ATOM 564 C C . ASN A 1 95 ? 16.487 -14.818 -23.158 1.00 49.63 95 ASN A C 1
ATOM 565 O O . ASN A 1 95 ? 16.944 -15.871 -23.624 1.00 49.30 95 ASN A O 1
ATOM 570 N N . ALA A 1 96 ? 15.240 -14.716 -22.683 1.00 48.07 96 ALA A N 1
ATOM 571 C CA . ALA A 1 96 ? 14.269 -15.795 -22.842 1.00 47.14 96 ALA A CA 1
ATOM 572 C C . ALA A 1 96 ? 14.293 -16.331 -24.264 1.00 45.26 96 ALA A C 1
ATOM 573 O O . ALA A 1 96 ? 14.545 -17.521 -24.505 1.00 42.76 96 ALA A O 1
ATOM 575 N N . SER A 1 97 ? 14.067 -15.437 -25.219 1.00 43.08 97 SER A N 1
ATOM 576 C CA . SER A 1 97 ? 14.067 -15.819 -26.621 1.00 51.12 97 SER A CA 1
ATOM 577 C C . SER A 1 97 ? 15.400 -16.445 -27.020 1.00 53.70 97 SER A C 1
ATOM 578 O O . SER A 1 97 ? 15.440 -17.417 -27.786 1.00 49.95 97 SER A O 1
ATOM 581 N N . ASN A 1 98 ? 16.502 -15.925 -26.484 1.00 52.29 98 ASN A N 1
ATOM 582 C CA . ASN A 1 98 ? 17.794 -16.466 -26.867 1.00 50.88 98 ASN A CA 1
ATOM 583 C C . ASN A 1 98 ? 18.088 -17.793 -26.183 1.00 50.02 98 ASN A C 1
ATOM 584 O O . ASN A 1 98 ? 18.764 -18.640 -26.773 1.00 50.25 98 ASN A O 1
ATOM 589 N N . TYR A 1 99 ? 17.581 -18.008 -24.967 1.00 46.43 99 TYR A N 1
ATOM 590 C CA . TYR A 1 99 ? 17.712 -19.326 -24.356 1.00 46.61 99 TYR A CA 1
ATOM 591 C C . TYR A 1 99 ? 16.991 -20.384 -25.180 1.00 50.73 99 TYR A C 1
ATOM 592 O O . TYR A 1 99 ? 17.523 -21.478 -25.402 1.00 51.65 99 TYR A O 1
ATOM 601 N N . ILE A 1 100 ? 15.765 -20.083 -25.627 1.00 47.65 100 ILE A N 1
ATOM 602 C CA . ILE A 1 100 ? 15.030 -21.034 -26.452 1.00 43.78 100 ILE A CA 1
ATOM 603 C C . ILE A 1 100 ? 15.867 -21.423 -27.658 1.00 51.77 100 ILE A C 1
ATOM 604 O O . ILE A 1 100 ? 16.112 -22.608 -27.912 1.00 54.91 100 ILE A O 1
ATOM 609 N N . LYS A 1 101 ? 16.346 -20.415 -28.397 1.00 51.69 101 LYS A N 1
ATOM 610 C CA . LYS A 1 101 ? 17.176 -20.659 -29.576 1.00 54.41 101 LYS A CA 1
ATOM 611 C C . LYS A 1 101 ? 18.455 -21.399 -29.215 1.00 54.89 101 LYS A C 1
ATOM 612 O O . LYS A 1 101 ? 18.917 -22.268 -29.969 1.00 57.77 101 LYS A O 1
ATOM 618 N N . GLY A 1 102 ? 19.056 -21.042 -28.079 1.00 50.19 102 GLY A N 1
ATOM 619 C CA . GLY A 1 102 ? 20.291 -21.678 -27.669 1.00 47.87 102 GLY A CA 1
ATOM 620 C C . GLY A 1 102 ? 20.105 -23.147 -27.357 1.00 54.77 102 GLY A C 1
ATOM 621 O O . GLY A 1 102 ? 20.827 -23.998 -27.880 1.00 64.01 102 GLY A O 1
ATOM 622 N N . THR A 1 103 ? 19.129 -23.476 -26.510 1.00 49.33 103 THR A N 1
ATOM 623 C CA . THR A 1 103 ? 19.023 -24.879 -26.133 1.00 58.68 103 THR A CA 1
ATOM 624 C C . THR A 1 103 ? 18.611 -25.728 -27.322 1.00 57.54 103 THR A C 1
ATOM 625 O O . THR A 1 103 ? 18.954 -26.917 -27.381 1.00 61.56 103 THR A O 1
ATOM 629 N N . ALA A 1 104 ? 17.922 -25.125 -28.296 1.00 50.77 104 ALA A N 1
ATOM 630 C CA . ALA A 1 104 ? 17.499 -25.848 -29.489 1.00 54.22 104 ALA A CA 1
ATOM 631 C C . ALA A 1 104 ? 18.659 -26.238 -30.391 1.00 57.85 104 ALA A C 1
ATOM 632 O O . ALA A 1 104 ? 18.553 -27.216 -31.130 1.00 62.84 104 ALA A O 1
ATOM 634 N N . GLU A 1 105 ? 19.757 -25.512 -30.384 1.00 59.80 105 GLU A N 1
ATOM 635 C CA . GLU A 1 105 ? 20.853 -26.025 -31.187 1.00 66.78 105 GLU A CA 1
ATOM 636 C C . GLU A 1 105 ? 21.815 -26.854 -30.368 1.00 63.01 105 GLU A C 1
ATOM 637 O O . GLU A 1 105 ? 22.536 -27.679 -30.941 1.00 64.72 105 GLU A O 1
ATOM 643 N N . ILE A 1 106 ? 21.855 -26.646 -29.052 1.00 55.45 106 ILE A N 1
ATOM 644 C CA . ILE A 1 106 ? 22.503 -27.626 -28.196 1.00 56.18 106 ILE A CA 1
ATOM 645 C C . ILE A 1 106 ? 21.898 -28.996 -28.444 1.00 63.30 106 ILE A C 1
ATOM 646 O O . ILE A 1 106 ? 22.611 -30.003 -28.565 1.00 65.73 106 ILE A O 1
ATOM 651 N N . TYR A 1 107 ? 20.566 -29.056 -28.528 1.00 61.71 107 TYR A N 1
ATOM 652 C CA . TYR A 1 107 ? 19.914 -30.321 -28.838 1.00 63.73 107 TYR A CA 1
ATOM 653 C C . TYR A 1 107 ? 20.497 -30.897 -30.129 1.00 61.14 107 TYR A C 1
ATOM 654 O O . TYR A 1 107 ? 21.209 -31.901 -30.093 1.00 63.94 107 TYR A O 1
ATOM 663 N N . GLN A 1 108 ? 20.294 -30.218 -31.261 1.00 55.99 108 GLN A N 1
ATOM 664 C CA . GLN A 1 108 ? 20.853 -30.668 -32.542 1.00 61.85 108 GLN A CA 1
ATOM 665 C C . GLN A 1 108 ? 22.257 -31.238 -32.399 1.00 66.80 108 GLN A C 1
ATOM 666 O O . GLN A 1 108 ? 22.556 -32.325 -32.910 1.00 63.58 108 GLN A O 1
ATOM 672 N N . ASP A 1 109 ? 23.149 -30.491 -31.745 1.00 67.81 109 ASP A N 1
ATOM 673 C CA . ASP A 1 109 ? 24.500 -30.996 -31.549 1.00 67.69 109 ASP A CA 1
ATOM 674 C C . ASP A 1 109 ? 24.455 -32.326 -30.825 1.00 66.60 109 ASP A C 1
ATOM 675 O O . ASP A 1 109 ? 25.082 -33.299 -31.258 1.00 66.29 109 ASP A O 1
ATOM 680 N N . HIS A 1 110 ? 23.674 -32.394 -29.742 1.00 66.41 110 HIS A N 1
ATOM 681 C CA . HIS A 1 110 ? 23.497 -33.646 -29.012 1.00 67.94 110 HIS A CA 1
ATOM 682 C C . HIS A 1 110 ? 22.964 -34.754 -29.923 1.00 64.16 110 HIS A C 1
ATOM 683 O O . HIS A 1 110 ? 23.451 -35.883 -29.879 1.00 66.24 110 HIS A O 1
ATOM 690 N N . LEU A 1 111 ? 21.961 -34.471 -30.758 1.00 60.56 111 LEU A N 1
ATOM 691 C CA . LEU A 1 111 ? 21.546 -35.504 -31.713 1.00 68.89 111 LEU A CA 1
ATOM 692 C C . LEU A 1 111 ? 22.661 -35.875 -32.663 1.00 68.31 111 LEU A C 1
ATOM 693 O O . LEU A 1 111 ? 22.889 -37.065 -32.928 1.00 67.08 111 LEU A O 1
ATOM 698 N N . ARG A 1 112 ? 23.333 -34.867 -33.214 1.00 69.76 112 ARG A N 1
ATOM 699 C CA . ARG A 1 112 ? 24.382 -35.153 -34.176 1.00 65.35 112 ARG A CA 1
ATOM 700 C C . ARG A 1 112 ? 25.442 -36.086 -33.596 1.00 61.73 112 ARG A C 1
ATOM 701 O O . ARG A 1 112 ? 25.953 -36.971 -34.299 1.00 59.89 112 ARG A O 1
ATOM 709 N N . GLU A 1 113 ? 25.796 -35.914 -32.325 1.00 60.67 113 GLU A N 1
ATOM 710 C CA . GLU A 1 113 ? 26.820 -36.811 -31.817 1.00 62.21 113 GLU A CA 1
ATOM 711 C C . GLU A 1 113 ? 26.234 -38.154 -31.429 1.00 68.06 113 GLU A C 1
ATOM 712 O O . GLU A 1 113 ? 26.900 -39.186 -31.582 1.00 66.28 113 GLU A O 1
ATOM 718 N N . ASN A 1 114 ? 24.986 -38.170 -30.967 1.00 72.97 114 ASN A N 1
ATOM 719 C CA . ASN A 1 114 ? 24.350 -39.447 -30.691 1.00 66.09 114 ASN A CA 1
ATOM 720 C C . ASN A 1 114 ? 24.195 -40.261 -31.967 1.00 66.55 114 ASN A C 1
ATOM 721 O O . ASN A 1 114 ? 24.273 -41.496 -31.929 1.00 67.53 114 ASN A O 1
ATOM 726 N N . ILE A 1 115 ? 24.011 -39.595 -33.104 1.00 65.23 115 ILE A N 1
ATOM 727 C CA . ILE A 1 115 ? 23.915 -40.320 -34.365 1.00 62.33 115 ILE A CA 1
ATOM 728 C C . ILE A 1 115 ? 25.212 -41.063 -34.638 1.00 62.57 115 ILE A C 1
ATOM 729 O O . ILE A 1 115 ? 25.206 -42.213 -35.089 1.00 58.63 115 ILE A O 1
ATOM 734 N N . LYS A 1 116 ? 26.341 -40.431 -34.328 1.00 65.55 116 LYS A N 1
ATOM 735 C CA . LYS A 1 116 ? 27.643 -41.043 -34.542 1.00 6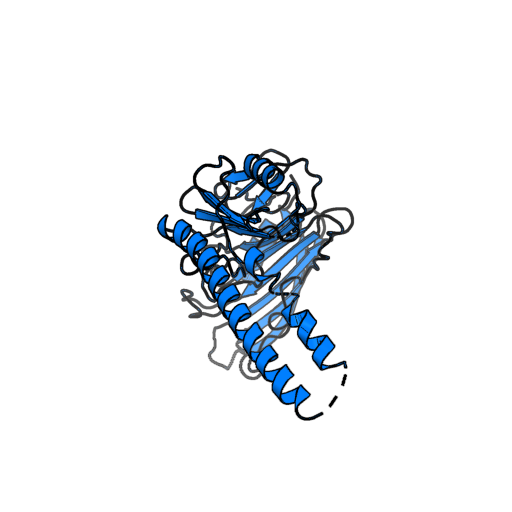2.24 116 LYS A CA 1
ATOM 736 C C . LYS A 1 116 ? 27.912 -42.165 -33.544 1.00 67.60 116 LYS A C 1
ATOM 737 O O . LYS A 1 116 ? 28.428 -43.225 -33.921 1.00 64.66 116 LYS A O 1
ATOM 743 N N . LEU A 1 117 ? 27.558 -41.952 -32.269 1.00 70.73 117 LEU A N 1
ATOM 744 C CA . LEU A 1 117 ? 27.845 -42.947 -31.240 1.00 63.95 117 LEU A CA 1
ATOM 745 C C . LEU A 1 117 ? 27.170 -44.285 -31.541 1.00 74.34 117 LEU A C 1
ATOM 746 O O . LEU A 1 117 ? 27.697 -45.343 -31.185 1.00 76.29 117 LEU A O 1
ATOM 751 N N . ASP A 1 118 ? 26.000 -44.259 -32.192 1.00 74.66 118 ASP A N 1
ATOM 752 C CA . ASP A 1 118 ? 25.322 -45.489 -32.615 1.00 68.02 118 ASP A CA 1
ATOM 753 C C . ASP A 1 118 ? 25.883 -46.041 -33.904 1.00 68.65 118 ASP A C 1
ATOM 754 O O . ASP A 1 118 ? 25.930 -47.265 -34.085 1.00 72.79 118 ASP A O 1
ATOM 759 N N . LYS A 1 119 ? 26.223 -45.154 -34.843 1.00 68.02 119 LYS A N 1
ATOM 760 C CA . LYS A 1 119 ? 26.943 -45.601 -36.022 1.00 66.70 119 LYS A CA 1
ATOM 761 C C . LYS A 1 119 ? 28.210 -46.345 -35.624 1.00 72.02 119 LYS A C 1
ATOM 762 O O . LYS A 1 119 ? 28.532 -47.382 -36.221 1.00 66.66 119 LYS A O 1
ATOM 768 N N . LYS A 1 120 ? 28.929 -45.858 -34.601 1.00 73.21 120 LYS A N 1
ATOM 769 C CA . LYS A 1 120 ? 30.045 -46.654 -34.102 1.00 71.19 120 LYS A CA 1
ATOM 770 C C . LYS A 1 120 ? 29.540 -47.947 -33.459 1.00 70.73 120 LYS A C 1
ATOM 771 O O . LYS A 1 120 ? 30.193 -48.986 -33.596 1.00 71.46 120 LYS A O 1
ATOM 777 N N . ALA A 1 121 ? 28.389 -47.950 -32.820 1.00 73.38 121 ALA A N 1
ATOM 778 C CA . ALA A 1 121 ? 27.889 -49.198 -32.253 1.00 69.25 121 ALA A CA 1
ATOM 779 C C . ALA A 1 121 ? 27.574 -50.247 -33.307 1.00 67.19 121 ALA A C 1
ATOM 780 O O . ALA A 1 121 ? 27.876 -51.413 -33.151 1.00 73.26 121 ALA A O 1
ATOM 782 N N . ILE A 1 122 ? 26.983 -49.821 -34.400 1.00 62.09 122 ILE A N 1
ATOM 783 C CA . ILE A 1 122 ? 26.622 -50.738 -35.445 1.00 70.00 122 ILE A CA 1
ATOM 784 C C . ILE A 1 122 ? 27.823 -51.447 -36.011 1.00 72.96 122 ILE A C 1
ATOM 785 O O . ILE A 1 122 ? 27.754 -52.618 -36.280 1.00 76.02 122 ILE A O 1
ATOM 790 N N . SER A 1 123 ? 28.910 -50.737 -36.239 1.00 72.41 123 SER A N 1
ATOM 791 C CA . SER A 1 123 ? 30.094 -51.370 -36.780 1.00 76.54 123 SER A CA 1
ATOM 792 C C . SER A 1 123 ? 30.692 -52.373 -35.799 1.00 72.25 123 SER A C 1
ATOM 793 O O . SER A 1 123 ? 31.129 -53.429 -36.190 1.00 76.16 123 SER A O 1
ATOM 796 N N . THR A 1 124 ? 30.691 -52.047 -34.522 1.00 61.85 124 THR A N 1
ATOM 797 C CA . THR A 1 124 ? 31.212 -52.949 -33.530 1.00 62.97 124 THR A CA 1
ATOM 798 C C . THR A 1 124 ? 30.377 -54.193 -33.596 1.00 69.34 124 THR A C 1
ATOM 799 O O . THR A 1 124 ? 30.853 -55.272 -33.366 1.00 75.81 124 THR A O 1
ATOM 803 N N . LEU A 1 125 ? 29.102 -54.035 -33.853 1.00 69.34 125 LEU A N 1
ATOM 804 C CA . LEU A 1 125 ? 28.231 -55.176 -34.021 1.00 69.02 125 LEU A CA 1
ATOM 805 C C . LEU A 1 125 ? 28.423 -56.048 -35.280 1.00 77.17 125 LEU A C 1
ATOM 806 O O . LEU A 1 125 ? 28.337 -57.243 -35.196 1.00 83.41 125 LEU A O 1
ATOM 811 N N . GLN A 1 126 ? 28.656 -55.458 -36.445 1.00 77.04 126 GLN A N 1
ATOM 812 C CA . GLN A 1 126 ? 28.794 -56.177 -37.711 1.00 83.40 126 GLN A CA 1
ATOM 813 C C . GLN A 1 126 ? 30.067 -57.012 -37.751 1.00 90.93 126 GLN A C 1
ATOM 814 O O . GLN A 1 126 ? 30.173 -57.926 -38.584 1.00 92.13 126 GLN A O 1
ATOM 820 N N . LYS A 1 127 ? 31.035 -56.699 -36.882 1.00 81.55 127 LYS A N 1
ATOM 821 C CA . LYS A 1 127 ? 32.179 -57.577 -36.675 1.00 79.66 127 LYS A CA 1
ATOM 822 C C . LYS A 1 127 ? 31.722 -59.020 -36.437 1.00 92.49 127 LYS A C 1
ATOM 823 O O . LYS A 1 127 ? 32.184 -59.956 -37.108 1.00 88.52 127 LYS A O 1
ATOM 829 N N . ASN A 1 128 ? 30.781 -59.207 -35.510 1.00 88.26 128 ASN A N 1
ATOM 830 C CA . ASN A 1 128 ? 30.260 -60.524 -35.144 1.00 88.03 12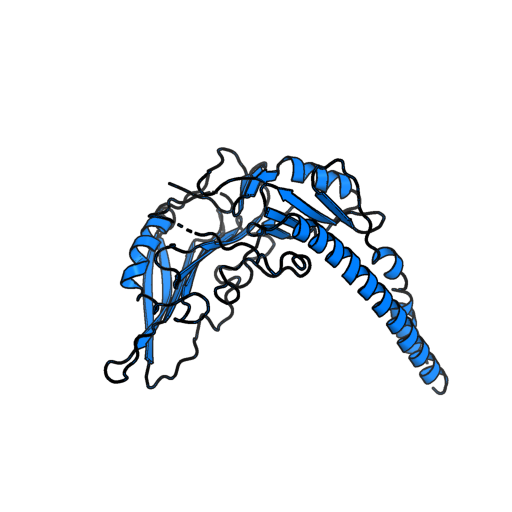8 ASN A CA 1
ATOM 831 C C . ASN A 1 128 ? 29.313 -61.100 -36.215 1.00 85.37 128 ASN A C 1
ATOM 832 O O . ASN A 1 128 ? 28.087 -61.135 -36.050 1.00 78.53 128 ASN A O 1
ATOM 837 N N . LYS A 1 133 ? 19.581 -57.306 -37.634 1.00 68.98 133 LYS A N 1
ATOM 838 C CA . LYS A 1 133 ? 18.218 -57.324 -37.086 1.00 70.26 133 LYS A CA 1
ATOM 839 C C . LYS A 1 133 ? 18.094 -56.440 -35.839 1.00 71.05 133 LYS A C 1
ATOM 840 O O . LYS A 1 133 ? 17.157 -55.651 -35.706 1.00 67.65 133 LYS A O 1
ATOM 846 N N . SER A 1 134 ? 19.043 -56.592 -34.916 1.00 76.71 134 SER A N 1
ATOM 847 C CA . SER A 1 134 ? 19.229 -55.594 -33.868 1.00 75.87 134 SER A CA 1
ATOM 848 C C . SER A 1 134 ? 19.884 -54.345 -34.433 1.00 75.01 134 SER A C 1
ATOM 849 O O . SER A 1 134 ? 19.462 -53.221 -34.135 1.00 72.73 134 SER A O 1
ATOM 852 N N . ILE A 1 135 ? 20.932 -54.521 -35.246 1.00 73.45 135 ILE A N 1
ATOM 853 C CA . ILE A 1 135 ? 21.526 -53.364 -35.902 1.00 78.74 135 ILE A CA 1
ATOM 854 C C . ILE A 1 135 ? 20.442 -52.620 -36.660 1.00 74.19 135 ILE A C 1
ATOM 855 O O . ILE A 1 135 ? 20.402 -51.382 -36.677 1.00 72.62 135 ILE A O 1
ATOM 860 N N . GLU A 1 136 ? 19.531 -53.369 -37.279 1.00 72.25 136 GLU A N 1
ATOM 861 C CA . GLU A 1 136 ? 18.351 -52.765 -37.873 1.00 67.16 136 GLU A CA 1
ATOM 862 C C . GLU A 1 136 ? 17.734 -51.826 -36.859 1.00 65.59 136 GLU A C 1
ATOM 863 O O . GLU A 1 136 ? 17.765 -50.615 -37.072 1.00 74.10 136 GLU A O 1
ATOM 869 N N . ARG A 1 137 ? 17.236 -52.347 -35.729 1.00 72.29 137 ARG A N 1
ATOM 870 C CA . ARG A 1 137 ? 16.562 -51.470 -34.773 1.00 73.71 137 ARG A CA 1
ATOM 871 C C . ARG A 1 137 ? 17.340 -50.184 -34.500 1.00 72.47 137 ARG A C 1
ATOM 872 O O . ARG A 1 137 ? 16.723 -49.144 -34.249 1.00 71.31 137 ARG A O 1
ATOM 880 N N . ILE A 1 138 ? 18.677 -50.205 -34.595 1.00 67.68 138 ILE A N 1
ATOM 881 C CA . ILE A 1 138 ? 19.433 -48.983 -34.296 1.00 66.99 138 ILE A CA 1
ATOM 882 C C . ILE A 1 138 ? 19.393 -47.984 -35.459 1.00 69.09 138 ILE A C 1
ATOM 883 O O . ILE A 1 138 ? 19.331 -46.762 -35.237 1.00 68.12 138 ILE A O 1
ATOM 888 N N . LYS A 1 139 ? 19.431 -48.488 -36.700 1.00 64.67 139 LYS A N 1
ATOM 889 C CA . LYS A 1 139 ? 19.473 -47.653 -37.893 1.00 61.41 139 LYS A CA 1
ATOM 890 C C . LYS A 1 139 ? 18.229 -46.799 -38.042 1.00 70.81 139 LYS A C 1
ATOM 891 O O . LYS A 1 139 ? 18.269 -45.780 -38.745 1.00 66.17 139 LYS A O 1
ATOM 897 N N . LYS A 1 140 ? 17.109 -47.204 -37.432 1.00 71.48 140 LYS A N 1
ATOM 898 C CA . LYS A 1 140 ? 15.927 -46.347 -37.478 1.00 74.37 140 LYS A CA 1
ATOM 899 C C . LYS A 1 140 ? 16.067 -45.202 -36.495 1.00 73.20 140 LYS A C 1
ATOM 900 O O . LYS A 1 140 ? 15.841 -44.037 -36.848 1.00 80.26 140 LYS A O 1
ATOM 906 N N . GLY A 1 141 ? 16.393 -45.528 -35.241 1.00 66.43 141 GLY A N 1
ATOM 907 C CA . GLY A 1 141 ? 16.693 -44.492 -34.274 1.00 66.71 141 GLY A CA 1
ATOM 908 C C . GLY A 1 141 ? 17.599 -43.441 -34.863 1.00 71.12 141 GLY A C 1
ATOM 909 O O . GLY A 1 141 ? 17.419 -42.248 -34.626 1.00 72.09 141 GLY A O 1
ATOM 910 N N . ILE A 1 142 ? 18.554 -43.874 -35.688 1.00 71.60 142 ILE A N 1
ATOM 911 C CA . ILE A 1 142 ? 19.393 -42.945 -36.430 1.00 66.21 142 ILE A CA 1
ATOM 912 C C . ILE A 1 142 ? 18.549 -42.162 -37.433 1.00 67.51 142 ILE A C 1
ATOM 913 O O . ILE A 1 142 ? 18.458 -40.928 -37.363 1.00 69.30 142 ILE A O 1
ATOM 918 N N . ALA A 1 143 ? 17.866 -42.868 -38.336 1.00 64.38 143 ALA A N 1
ATOM 919 C CA . ALA A 1 143 ? 17.045 -42.170 -39.322 1.00 66.42 143 ALA A CA 1
ATOM 920 C C . ALA A 1 143 ? 16.017 -41.256 -38.670 1.00 68.21 143 ALA A C 1
ATOM 921 O O . ALA A 1 143 ? 15.655 -40.225 -39.247 1.00 69.30 143 ALA A O 1
ATOM 923 N N . GLU A 1 144 ? 15.539 -41.595 -37.477 1.00 64.61 144 GLU A N 1
ATOM 924 C CA . GLU A 1 144 ? 14.471 -40.788 -36.912 1.00 67.39 144 GLU A CA 1
ATOM 925 C C . GLU A 1 144 ? 14.992 -39.597 -36.122 1.00 65.98 144 GLU A C 1
ATOM 926 O O . GLU A 1 144 ? 14.299 -38.579 -36.036 1.00 70.08 144 GLU A O 1
ATOM 940 N N . GLU A 1 146 ? 17.785 -38.310 -37.246 1.00 63.29 146 GLU A N 1
ATOM 941 C CA . GLU A 1 146 ? 18.279 -37.537 -38.382 1.00 68.58 146 GLU A CA 1
ATOM 942 C C . GLU A 1 146 ? 17.177 -36.686 -39.001 1.00 68.62 146 GLU A C 1
ATOM 943 O O . GLU A 1 146 ? 17.459 -35.624 -39.568 1.00 65.05 146 GLU A O 1
ATOM 949 N N . ALA A 1 147 ? 15.925 -37.139 -38.925 1.00 69.09 147 ALA A N 1
ATOM 950 C CA . ALA A 1 147 ? 14.816 -36.306 -39.358 1.00 63.25 147 ALA A CA 1
ATOM 951 C C . ALA A 1 147 ? 14.453 -35.261 -38.312 1.00 65.72 147 ALA A C 1
ATOM 952 O O . ALA A 1 147 ? 13.881 -34.218 -38.660 1.00 68.17 147 ALA A O 1
ATOM 954 N N . LYS A 1 148 ? 14.775 -35.527 -37.040 1.00 63.84 148 LYS A N 1
ATOM 955 C CA . LYS A 1 148 ? 14.497 -34.579 -35.969 1.00 60.35 148 LYS A CA 1
ATOM 956 C C . LYS A 1 148 ? 15.323 -33.309 -36.108 1.00 64.95 148 LYS A C 1
ATOM 957 O O . LYS A 1 148 ? 14.915 -32.254 -35.602 1.00 58.21 148 LYS A O 1
ATOM 963 N N . ILE A 1 149 ? 16.477 -33.403 -36.773 1.00 63.36 149 ILE A N 1
ATOM 964 C CA . ILE A 1 149 ? 17.505 -32.359 -36.812 1.00 63.53 149 ILE A CA 1
ATOM 965 C C . ILE A 1 149 ? 16.973 -31.083 -37.461 1.00 63.64 149 ILE A C 1
ATOM 966 O O . ILE A 1 149 ? 17.035 -30.011 -36.835 1.00 59.07 149 ILE A O 1
ATOM 971 N N . PRO A 1 150 ? 16.454 -31.116 -38.694 1.00 60.85 150 PRO A N 1
ATOM 972 C CA . PRO A 1 150 ? 15.964 -29.857 -39.276 1.00 61.72 150 PRO A CA 1
ATOM 973 C C . PRO A 1 150 ? 14.767 -29.282 -38.530 1.00 64.89 150 PRO A C 1
ATOM 974 O O . PRO A 1 150 ? 14.558 -28.064 -38.587 1.00 71.09 150 PRO A O 1
ATOM 978 N N . LEU A 1 151 ? 13.990 -30.109 -37.818 1.00 59.99 151 LEU A N 1
ATOM 979 C CA . LEU A 1 151 ? 12.889 -29.601 -37.005 1.00 60.11 151 LEU A CA 1
ATOM 980 C C . LEU A 1 151 ? 13.336 -29.133 -35.628 1.00 51.62 151 LEU A C 1
ATOM 981 O O . LEU A 1 151 ? 12.594 -28.410 -34.961 1.00 54.72 151 LEU A O 1
ATOM 986 N N . ALA A 1 152 ? 14.512 -29.533 -35.173 1.00 51.19 152 ALA A N 1
ATOM 987 C CA . ALA A 1 152 ? 14.955 -28.999 -33.897 1.00 60.47 152 ALA A CA 1
ATOM 988 C C . ALA A 1 152 ? 15.456 -27.560 -34.014 1.00 63.47 152 ALA A C 1
ATOM 989 O O . ALA A 1 152 ? 15.632 -26.890 -32.981 1.00 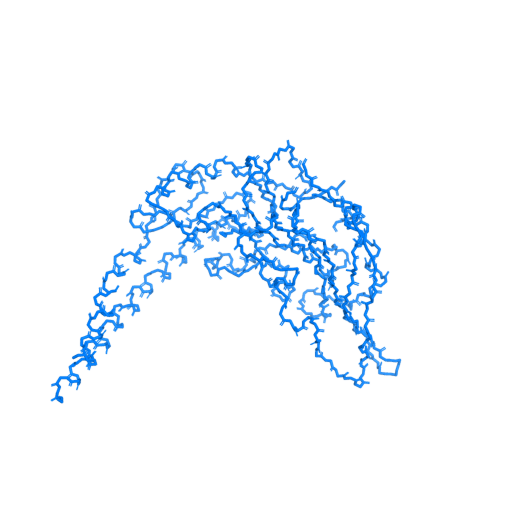59.92 152 ALA A O 1
ATOM 991 N N . LYS A 1 153 ? 15.663 -27.056 -35.230 1.00 51.35 153 LYS A N 1
ATOM 992 C CA . LYS A 1 153 ? 16.092 -25.676 -35.384 1.00 58.78 153 LYS A CA 1
ATOM 993 C C . LYS A 1 153 ? 14.913 -24.736 -35.167 1.00 56.92 153 LYS A C 1
ATOM 994 O O . LYS A 1 153 ? 13.831 -24.947 -35.719 1.00 63.56 153 LYS A O 1
ATOM 1000 N N . ILE A 1 154 ? 15.129 -23.712 -34.352 1.00 49.58 154 ILE A N 1
ATOM 1001 C CA . ILE A 1 154 ? 14.154 -22.666 -34.073 1.00 51.90 154 ILE A CA 1
ATOM 1002 C C . ILE A 1 154 ? 14.284 -21.519 -35.077 1.00 57.27 154 ILE A C 1
ATOM 1003 O O . ILE A 1 154 ? 15.395 -21.111 -35.440 1.00 65.11 154 ILE A O 1
ATOM 1008 N N . TYR A 1 155 ? 13.148 -20.988 -35.529 1.00 53.78 155 TYR A N 1
ATOM 1009 C CA . TYR A 1 155 ? 13.115 -19.763 -36.314 1.00 52.30 155 TYR A CA 1
ATOM 1010 C C . TYR A 1 155 ? 12.067 -18.811 -35.765 1.00 54.46 155 TYR A C 1
ATOM 1011 O O . TYR A 1 155 ? 11.080 -19.219 -35.146 1.00 57.81 155 TYR A O 1
ATOM 1020 N N . GLU A 1 156 ? 12.275 -17.530 -36.039 1.00 58.22 156 GLU A N 1
ATOM 1021 C CA . GLU A 1 156 ? 11.346 -16.496 -35.613 1.00 53.86 156 GLU A CA 1
ATOM 1022 C C . GLU A 1 156 ? 10.237 -16.307 -36.643 1.00 46.03 156 GLU A C 1
ATOM 1023 O O . GLU A 1 156 ? 10.507 -16.174 -37.836 1.00 58.80 156 GLU A O 1
ATOM 1029 N N . HIS A 1 157 ? 8.996 -16.320 -36.194 1.00 50.77 157 HIS A N 1
ATOM 1030 C CA . HIS A 1 157 ? 7.854 -16.101 -37.077 1.00 55.94 157 HIS A CA 1
ATOM 1031 C C . HIS A 1 157 ? 7.309 -14.711 -36.807 1.00 59.32 157 HIS A C 1
ATOM 1032 O O . HIS A 1 157 ? 7.099 -14.335 -35.643 1.00 57.76 157 HIS A O 1
ATOM 1039 N N . ASP A 1 158 ? 7.103 -13.951 -37.880 1.00 52.00 158 ASP A N 1
ATOM 1040 C CA . ASP A 1 158 ? 6.498 -12.628 -37.806 1.00 45.77 158 ASP A CA 1
ATOM 1041 C C . ASP A 1 158 ? 5.018 -12.822 -38.080 1.00 46.97 158 ASP A C 1
ATOM 1042 O O . ASP A 1 158 ? 4.620 -13.127 -39.204 1.00 57.13 158 ASP A O 1
ATOM 1047 N N . LEU A 1 159 ? 4.203 -12.718 -37.035 1.00 47.66 159 LEU A N 1
ATOM 1048 C CA . LEU A 1 159 ? 2.754 -12.700 -37.180 1.00 50.48 159 LEU A CA 1
ATOM 1049 C C . LEU A 1 159 ? 2.204 -11.309 -36.888 1.00 57.27 159 LEU A C 1
ATOM 1050 O O . LEU A 1 159 ? 1.050 -11.166 -36.468 1.00 58.27 159 LEU A O 1
ATOM 1055 N N . GLY A 1 160 ? 3.025 -10.279 -37.077 1.00 54.69 160 GLY A N 1
ATOM 1056 C CA . GLY A 1 160 ? 2.558 -8.917 -36.937 1.00 52.33 160 GLY A CA 1
ATOM 1057 C C . GLY A 1 160 ? 2.060 -8.636 -35.546 1.00 47.46 160 GLY A C 1
ATOM 1058 O O . GLY A 1 160 ? 1.006 -8.025 -35.373 1.00 53.42 160 GLY A O 1
ATOM 1059 N N . ILE A 1 161 ? 2.809 -9.075 -34.542 1.00 50.18 161 ILE A N 1
ATOM 1060 C CA . ILE A 1 161 ? 2.469 -8.859 -33.143 1.00 49.76 161 ILE A CA 1
ATOM 1061 C C . ILE A 1 161 ? 3.536 -7.965 -32.528 1.00 47.73 161 ILE A C 1
ATOM 1062 O O . ILE A 1 161 ? 4.723 -8.280 -32.616 1.00 48.37 161 ILE A O 1
ATOM 1067 N N . PRO A 1 162 ? 3.171 -6.853 -31.919 1.00 47.11 162 PRO A N 1
ATOM 1068 C CA . PRO A 1 162 ? 4.184 -5.947 -31.374 1.00 51.25 162 PRO A CA 1
ATOM 1069 C C . PRO A 1 162 ? 4.813 -6.479 -30.092 1.00 51.90 162 PRO A C 1
ATOM 1070 O O . PRO A 1 162 ? 4.174 -7.159 -29.286 1.00 49.07 162 PRO A O 1
ATOM 1074 N N . ASP A 1 163 ? 6.094 -6.150 -29.922 1.00 53.41 163 ASP A N 1
ATOM 1075 C CA . ASP A 1 163 ? 6.890 -6.554 -28.767 1.00 48.69 163 ASP A CA 1
ATOM 1076 C C . ASP A 1 163 ? 6.687 -8.044 -28.476 1.00 48.09 163 ASP A C 1
ATOM 1077 O O . ASP A 1 163 ? 6.018 -8.442 -27.524 1.00 48.46 163 ASP A O 1
ATOM 1082 N N . SER A 1 164 ? 7.263 -8.864 -29.350 1.00 48.43 164 SER A N 1
ATOM 1083 C CA . SER A 1 164 ? 7.055 -10.299 -29.258 1.00 44.96 164 SER A CA 1
ATOM 1084 C C . SER A 1 164 ? 8.258 -11.056 -29.805 1.00 47.96 164 SER A C 1
ATOM 1085 O O . SER A 1 164 ? 9.085 -10.517 -30.541 1.00 57.44 164 SER A O 1
ATOM 1088 N N . HIS A 1 165 ? 8.348 -12.321 -29.400 1.00 50.53 165 HIS A N 1
ATOM 1089 C CA . HIS A 1 165 ? 9.237 -13.313 -29.990 1.00 47.43 165 HIS A CA 1
ATOM 1090 C C . HIS A 1 165 ? 8.402 -14.560 -30.214 1.00 50.49 165 HIS A C 1
ATOM 1091 O O . HIS A 1 165 ? 8.090 -15.276 -29.258 1.00 49.11 165 HIS A O 1
ATOM 1098 N N . ILE A 1 166 ? 8.016 -14.807 -31.457 1.00 48.42 166 ILE A N 1
ATOM 1099 C CA . ILE A 1 166 ? 7.235 -15.982 -31.807 1.00 45.61 166 ILE A CA 1
ATOM 1100 C C . ILE A 1 166 ? 8.191 -16.958 -32.467 1.00 51.25 166 ILE A C 1
ATOM 1101 O O . ILE A 1 166 ? 8.612 -16.737 -33.610 1.00 55.20 166 ILE A O 1
ATOM 1106 N N . LEU A 1 167 ? 8.534 -18.035 -31.761 1.00 51.78 167 LEU A N 1
ATOM 1107 C CA . LEU A 1 167 ? 9.530 -18.997 -32.214 1.00 52.54 167 LEU A CA 1
ATOM 1108 C C . LEU A 1 167 ? 8.845 -20.307 -32.562 1.00 55.80 167 LEU A C 1
ATOM 1109 O O . LEU A 1 167 ? 7.667 -20.485 -32.281 1.00 58.00 167 LEU A O 1
ATOM 1114 N N . GLY A 1 168 ? 9.573 -21.215 -33.210 1.00 56.88 168 GLY A N 1
ATOM 1115 C CA . GLY A 1 168 ? 8.979 -22.461 -33.663 1.00 48.14 168 GLY A CA 1
ATOM 1116 C C . GLY A 1 168 ? 9.879 -23.147 -34.672 1.00 49.16 168 GLY A C 1
ATOM 1117 O O . GLY A 1 168 ? 11.005 -22.718 -34.903 1.00 46.69 168 GLY A O 1
ATOM 1118 N N . SER A 1 169 ? 9.370 -24.228 -35.262 1.00 51.62 169 SER A N 1
ATOM 1119 C CA . SER A 1 169 ? 10.079 -24.886 -36.357 1.00 53.07 169 SER A CA 1
ATOM 1120 C C . SER A 1 169 ? 10.036 -23.976 -37.590 1.00 58.03 169 SER A C 1
ATOM 1121 O O . SER A 1 169 ? 9.590 -22.825 -37.532 1.00 57.20 169 SER A O 1
ATOM 1124 N N . LYS A 1 170 ? 10.492 -24.479 -38.744 1.00 57.12 170 LYS A N 1
ATOM 1125 C CA . LYS A 1 170 ? 10.387 -23.646 -39.935 1.00 59.30 170 LYS A CA 1
ATOM 1126 C C . LYS A 1 170 ? 8.944 -23.516 -40.414 1.00 64.98 170 LYS A C 1
ATOM 1127 O O . LYS A 1 170 ? 8.578 -22.468 -40.959 1.00 76.74 170 LYS A O 1
ATOM 1133 N N . ASN A 1 171 ? 8.105 -24.537 -40.214 1.00 57.04 171 ASN A N 1
ATOM 1134 C CA . ASN A 1 171 ? 6.722 -24.450 -40.672 1.00 63.16 171 ASN A CA 1
ATOM 1135 C C . ASN A 1 171 ? 5.748 -23.972 -39.604 1.00 66.33 171 ASN A C 1
ATOM 1136 O O . ASN A 1 171 ? 4.686 -23.435 -39.950 1.00 68.36 171 ASN A O 1
ATOM 1141 N N . ILE A 1 172 ? 6.070 -24.154 -38.328 1.00 61.88 172 ILE A N 1
ATOM 1142 C CA . ILE A 1 172 ? 5.053 -24.145 -37.280 1.00 61.94 172 ILE A CA 1
ATOM 1143 C C . ILE A 1 172 ? 5.534 -23.331 -36.086 1.00 56.31 172 ILE A C 1
ATOM 1144 O O . ILE A 1 172 ? 6.581 -23.654 -35.508 1.00 58.77 172 ILE A O 1
ATOM 1149 N N . PRO A 1 173 ? 4.817 -22.282 -35.679 1.00 56.05 173 PRO A N 1
ATOM 1150 C CA . PRO A 1 173 ? 5.147 -21.600 -34.416 1.00 52.29 173 PRO A CA 1
ATOM 1151 C C . PRO A 1 173 ? 4.470 -22.194 -33.183 1.00 52.40 173 PRO A C 1
ATOM 1152 O O . PRO A 1 173 ? 3.318 -22.632 -33.210 1.00 56.83 173 PRO A O 1
ATOM 1156 N N . PHE A 1 174 ? 5.228 -22.203 -32.088 1.00 52.51 174 PHE A N 1
ATOM 1157 C CA . PHE A 1 174 ? 4.854 -22.513 -30.704 1.00 45.11 174 PHE A CA 1
ATOM 1158 C C . PHE A 1 174 ? 5.926 -21.820 -29.883 1.00 47.69 174 PHE A C 1
ATOM 1159 O O . PHE A 1 174 ? 7.048 -21.681 -30.356 1.00 62.63 174 PHE A O 1
ATOM 1167 N N . HIS A 1 175 ? 5.604 -21.398 -28.674 1.00 45.07 175 HIS A N 1
ATOM 1168 C CA . HIS A 1 175 ? 6.420 -20.417 -27.934 1.00 46.37 175 HIS A CA 1
ATOM 1169 C C . HIS A 1 175 ? 6.040 -19.011 -28.348 1.00 44.73 175 HIS A C 1
ATOM 1170 O O . HIS A 1 175 ? 6.278 -18.618 -29.495 1.00 51.75 175 HIS A O 1
ATOM 1177 N N . VAL A 1 176 ? 5.474 -18.243 -27.424 1.00 41.08 176 VAL A N 1
ATOM 1178 C CA . VAL A 1 176 ? 5.215 -16.827 -27.624 1.00 38.16 176 VAL A CA 1
ATOM 1179 C C . VAL A 1 176 ? 5.701 -16.105 -26.382 1.00 48.15 176 VAL A C 1
ATOM 1180 O O . VAL A 1 176 ? 5.227 -16.383 -25.273 1.00 46.51 176 VAL A O 1
ATOM 1184 N N . LEU A 1 177 ? 6.653 -15.201 -26.559 1.00 46.30 177 LEU A N 1
ATOM 1185 C CA . LEU A 1 177 ? 7.092 -14.327 -25.489 1.0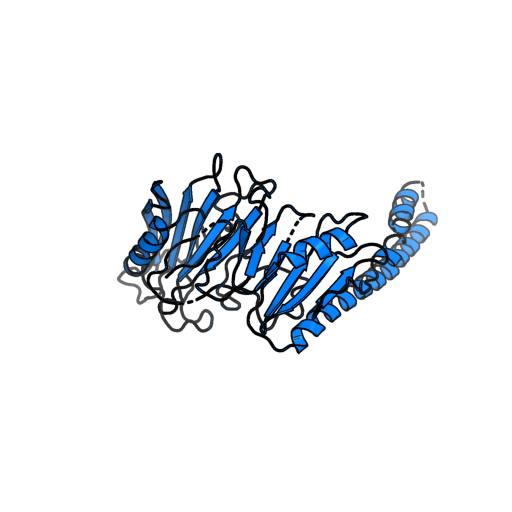0 42.74 177 LEU A CA 1
ATOM 1186 C C . LEU A 1 177 ? 6.531 -12.937 -25.763 1.00 46.08 177 LEU A C 1
ATOM 1187 O O . LEU A 1 177 ? 6.713 -12.405 -26.859 1.00 49.15 177 LEU A O 1
ATOM 1192 N N . LEU A 1 178 ? 5.806 -12.373 -24.795 1.00 49.30 178 LEU A N 1
ATOM 1193 C CA . LEU A 1 178 ? 5.241 -11.028 -24.907 1.00 46.55 178 LEU A CA 1
ATOM 1194 C C . LEU A 1 178 ? 5.870 -10.124 -23.870 1.00 44.92 178 LEU A C 1
ATOM 1195 O O . LEU A 1 178 ? 5.882 -10.460 -22.683 1.00 45.58 178 LEU A O 1
ATOM 1200 N N . TRP A 1 179 ? 6.370 -8.980 -24.319 1.00 45.29 179 TRP A N 1
ATOM 1201 C CA . TRP A 1 179 ? 6.861 -7.921 -23.443 1.00 43.05 179 TRP A CA 1
ATOM 1202 C C . TRP A 1 179 ? 5.718 -6.912 -23.285 1.00 43.50 179 TRP A C 1
ATOM 1203 O O . TRP A 1 179 ? 5.348 -6.230 -24.244 1.00 46.70 179 TRP A O 1
ATOM 1214 N N . ARG A 1 180 ? 5.135 -6.847 -22.083 1.00 39.71 180 ARG A N 1
ATOM 1215 C CA . ARG A 1 180 ? 3.993 -5.975 -21.777 1.00 44.37 180 ARG A CA 1
ATOM 1216 C C . ARG A 1 180 ? 4.092 -5.475 -20.338 1.00 47.44 180 ARG A C 1
ATOM 1217 O O . ARG A 1 180 ? 4.187 -6.285 -19.409 1.00 48.20 180 ARG A O 1
ATOM 1225 N N . ASN A 1 181 ? 4.065 -4.152 -20.156 1.00 43.56 181 ASN A N 1
ATOM 1226 C CA . ASN A 1 181 ? 4.212 -3.535 -18.839 1.00 46.18 181 ASN A CA 1
ATOM 1227 C C . ASN A 1 181 ? 5.286 -4.172 -17.961 1.00 49.80 181 ASN A C 1
ATOM 1228 O O . ASN A 1 181 ? 4.954 -4.751 -16.926 1.00 57.41 181 ASN A O 1
ATOM 1233 N N . GLN A 1 182 ? 6.558 -4.093 -18.340 1.00 48.18 182 GLN A N 1
ATOM 1234 C CA . GLN A 1 182 ? 7.683 -4.544 -17.517 1.00 48.92 182 GLN A CA 1
ATOM 1235 C C . GLN A 1 182 ? 7.639 -6.035 -17.167 1.00 47.18 182 GLN A C 1
ATOM 1236 O O . GLN A 1 182 ? 8.408 -6.481 -16.310 1.00 43.93 182 GLN A O 1
ATOM 1242 N N . ARG A 1 183 ? 6.789 -6.828 -17.821 1.00 43.63 183 ARG A N 1
ATOM 1243 C CA . ARG A 1 183 ? 6.666 -8.250 -17.520 1.00 45.10 183 ARG A CA 1
ATOM 1244 C C . ARG A 1 183 ? 6.748 -9.081 -18.787 1.00 47.25 183 ARG A C 1
ATOM 1245 O O . ARG A 1 183 ? 6.244 -8.692 -19.850 1.00 47.45 183 ARG A O 1
ATOM 1253 N N . VAL A 1 184 ? 7.329 -10.237 -18.659 1.00 42.74 184 VAL A N 1
ATOM 1254 C CA . VAL A 1 184 ? 7.254 -11.202 -19.740 1.00 39.93 184 VAL A CA 1
ATOM 1255 C C . VAL A 1 184 ? 6.030 -12.063 -19.505 1.00 42.17 184 VAL A C 1
ATOM 1256 O O . VAL A 1 184 ? 5.694 -12.397 -18.361 1.00 45.07 184 VAL A O 1
ATOM 1260 N N . TYR A 1 185 ? 5.331 -12.375 -20.588 1.00 37.46 185 TYR A N 1
ATOM 1261 C CA . TYR A 1 185 ? 4.267 -13.362 -20.591 1.00 37.76 185 TYR A CA 1
ATOM 1262 C C . TYR A 1 185 ? 4.674 -14.426 -21.599 1.00 43.68 185 TYR A C 1
ATOM 1263 O O . TYR A 1 185 ? 4.959 -14.105 -22.757 1.00 48.33 185 TYR A O 1
ATOM 1272 N N . TYR A 1 186 ? 4.735 -15.681 -21.158 1.00 42.76 186 TYR A N 1
ATOM 1273 C CA . TYR A 1 186 ? 5.198 -16.790 -21.985 1.00 39.67 186 TYR A CA 1
ATOM 1274 C C . TYR A 1 186 ? 4.064 -17.778 -22.161 1.00 42.04 186 TYR A C 1
ATOM 1275 O O . TYR A 1 186 ? 3.582 -18.351 -21.180 1.00 45.00 186 TYR A O 1
ATOM 1284 N N . PHE A 1 187 ? 3.626 -17.943 -23.403 1.00 44.75 187 PHE A N 1
ATOM 1285 C CA . PHE A 1 187 ? 2.662 -18.960 -23.790 1.00 46.09 187 PHE A CA 1
ATOM 1286 C C . PHE A 1 187 ? 3.368 -19.966 -24.669 1.00 49.86 187 PHE A C 1
ATOM 1287 O O . PHE A 1 187 ? 4.063 -19.589 -25.618 1.00 50.77 187 PHE A O 1
ATOM 1295 N N . THR A 1 188 ? 3.160 -21.235 -24.386 1.00 49.23 188 THR A N 1
ATOM 1296 C CA . THR A 1 188 ? 3.803 -22.265 -25.170 1.00 50.58 188 THR A CA 1
ATOM 1297 C C . THR A 1 188 ? 2.752 -23.317 -25.495 1.00 48.46 188 THR A C 1
ATOM 1298 O O . THR A 1 188 ? 1.940 -23.660 -24.633 1.00 48.98 188 THR A O 1
ATOM 1302 N N . PHE A 1 189 ? 2.731 -23.786 -26.747 1.00 46.25 189 PHE A N 1
ATOM 1303 C CA . PHE A 1 189 ? 1.678 -24.663 -27.251 1.00 43.99 189 PHE A CA 1
ATOM 1304 C C . PHE A 1 189 ? 2.203 -26.080 -27.400 1.00 52.73 189 PHE A C 1
ATOM 1305 O O . PHE A 1 189 ? 3.166 -26.315 -28.129 1.00 52.20 189 PHE A O 1
ATOM 1313 N N . SER A 1 190 ? 1.538 -27.024 -26.738 1.00 57.88 190 SER A N 1
ATOM 1314 C CA . SER A 1 190 ? 2.026 -28.390 -26.701 1.00 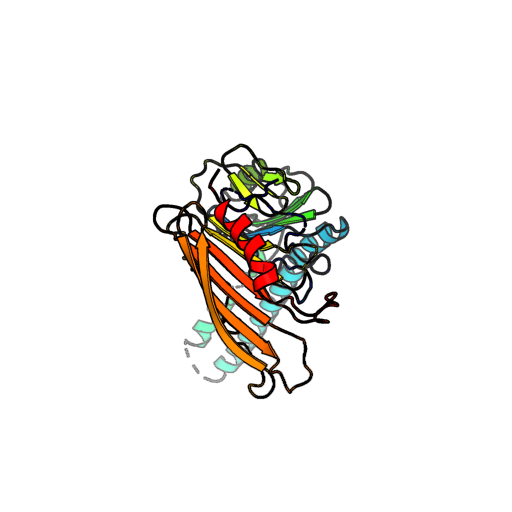55.39 190 SER A CA 1
ATOM 1315 C C . SER A 1 190 ? 1.516 -29.220 -27.877 1.00 59.93 190 SER A C 1
ATOM 1316 O O . SER A 1 190 ? 2.241 -30.098 -28.366 1.00 62.77 190 SER A O 1
ATOM 1319 N N . LYS A 1 191 ? 0.299 -28.962 -28.364 1.00 59.10 191 LYS A N 1
ATOM 1320 C CA . LYS A 1 191 ? -0.260 -29.681 -29.514 1.00 55.53 191 LYS A CA 1
ATOM 1321 C C . LYS A 1 191 ? -0.581 -28.687 -30.622 1.00 54.83 191 LYS A C 1
ATOM 1322 O O . LYS A 1 191 ? -1.759 -28.407 -30.888 1.00 54.47 191 LYS A O 1
ATOM 1328 N N . PRO A 1 192 ? 0.440 -28.130 -31.279 1.00 55.35 192 PRO A N 1
ATOM 1329 C CA . PRO A 1 192 ? 0.199 -27.149 -32.346 1.00 58.31 192 PRO A CA 1
ATOM 1330 C C . PRO A 1 192 ? -0.307 -27.820 -33.614 1.00 58.61 192 PRO A C 1
ATOM 1331 O O . PRO A 1 192 ? -0.321 -29.040 -33.751 1.00 57.24 192 PRO A O 1
ATOM 1335 N N . THR A 1 193 ? -0.704 -26.998 -34.572 1.00 62.86 193 THR A N 1
ATOM 1336 C CA . THR A 1 193 ? -1.298 -27.514 -35.795 1.00 66.38 193 THR A CA 1
ATOM 1337 C C . THR A 1 193 ? -0.633 -26.899 -37.019 1.00 61.78 193 THR A C 1
ATOM 1338 O O . THR A 1 193 ? 0.179 -25.977 -36.925 1.00 58.83 193 THR A O 1
ATOM 1342 N N . GLU A 1 194 ? -0.985 -27.446 -38.186 1.00 71.96 194 GLU A N 1
ATOM 1343 C CA . GLU A 1 194 ? -0.584 -26.840 -39.449 1.00 72.62 194 GLU A CA 1
ATOM 1344 C C . GLU A 1 194 ? -1.113 -25.432 -39.582 1.00 63.90 194 GLU A C 1
ATOM 1345 O O . GLU A 1 194 ? -0.582 -24.660 -40.388 1.00 64.40 194 GLU A O 1
ATOM 1351 N N . ASN A 1 195 ? -2.166 -25.095 -38.836 1.00 60.01 195 ASN A N 1
ATOM 1352 C CA . ASN A 1 195 ? -2.731 -23.753 -38.843 1.00 63.57 195 ASN A CA 1
ATOM 1353 C C . ASN A 1 195 ? -2.313 -22.952 -37.618 1.00 60.60 195 ASN A C 1
ATOM 1354 O O . ASN A 1 195 ? -3.054 -22.079 -37.156 1.00 56.77 195 ASN A O 1
ATOM 1359 N N . SER A 1 196 ? -1.121 -23.227 -37.091 1.00 59.98 196 SER A N 1
ATOM 1360 C CA . SER A 1 196 ? -0.730 -22.662 -35.806 1.00 60.51 196 SER A CA 1
ATOM 1361 C C . SER A 1 196 ? -0.538 -21.152 -35.898 1.00 58.92 196 SER A C 1
ATOM 1362 O O . SER A 1 196 ? -0.899 -20.405 -34.977 1.00 50.50 196 SER A O 1
ATOM 1365 N N . ALA A 1 197 ? 0.059 -20.691 -36.999 1.00 58.77 197 ALA A N 1
ATOM 1366 C CA . ALA A 1 197 ? 0.362 -19.278 -37.141 1.00 54.67 197 ALA A CA 1
ATOM 1367 C C . ALA A 1 197 ? -0.897 -18.463 -36.911 1.00 56.33 197 ALA A C 1
ATOM 1368 O O . ALA A 1 197 ? -0.911 -17.508 -36.124 1.00 58.60 197 ALA A O 1
ATOM 1370 N N . GLN A 1 198 ? -1.986 -18.875 -37.546 1.00 52.40 198 GLN A N 1
ATOM 1371 C CA . GLN A 1 198 ? -3.203 -18.095 -37.440 1.00 59.15 198 GLN A CA 1
ATOM 1372 C C . GLN A 1 198 ? -3.832 -18.252 -36.057 1.00 63.27 198 GLN A C 1
ATOM 1373 O O . GLN A 1 198 ? -4.300 -17.270 -35.467 1.00 61.85 198 GLN A O 1
ATOM 1379 N N . ARG A 1 199 ? -3.796 -19.46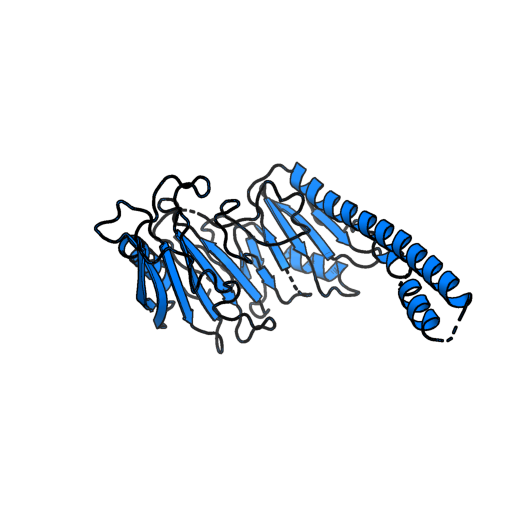6 -35.503 1.00 57.07 199 ARG A N 1
ATOM 1380 C CA . ARG A 1 199 ? -4.342 -19.701 -34.171 1.00 52.58 199 ARG A CA 1
ATOM 1381 C C . ARG A 1 199 ? -3.614 -18.885 -33.104 1.00 54.91 199 ARG A C 1
ATOM 1382 O O . ARG A 1 199 ? -4.236 -18.390 -32.156 1.00 52.64 199 ARG A O 1
ATOM 1390 N N . ILE A 1 200 ? -2.295 -18.729 -33.228 1.00 56.04 200 ILE A N 1
ATOM 1391 C CA . ILE A 1 200 ? -1.589 -17.939 -32.225 1.00 56.55 200 ILE A CA 1
ATOM 1392 C C . ILE A 1 200 ? -1.950 -16.466 -32.356 1.00 55.06 200 ILE A C 1
ATOM 1393 O O . ILE A 1 200 ? -2.095 -15.762 -31.348 1.00 51.04 200 ILE A O 1
ATOM 1398 N N . LYS A 1 201 ? -2.113 -15.970 -33.589 1.00 54.62 201 LYS A N 1
ATOM 1399 C CA . LYS A 1 201 ? -2.440 -14.552 -33.717 1.00 56.20 201 LYS A CA 1
ATOM 1400 C C . LYS A 1 201 ? -3.865 -14.268 -33.261 1.00 54.58 201 LYS A C 1
ATOM 1401 O O . LYS A 1 201 ? -4.119 -13.210 -32.676 1.00 55.08 201 LYS A O 1
ATOM 1407 N N . ASP A 1 202 ? -4.785 -15.221 -33.429 1.00 57.62 202 ASP A N 1
ATOM 1408 C CA . ASP A 1 202 ? -6.156 -15.004 -32.966 1.00 59.61 202 ASP A CA 1
ATOM 1409 C C . ASP A 1 202 ? -6.244 -14.944 -31.446 1.00 56.37 202 ASP A C 1
ATOM 1410 O O . ASP A 1 202 ? -6.938 -14.079 -30.895 1.00 65.63 202 ASP A O 1
ATOM 1415 N N . LEU A 1 203 ? -5.569 -15.860 -30.749 1.00 52.81 203 LEU A N 1
ATOM 1416 C CA . LEU A 1 203 ? -5.647 -15.895 -29.285 1.00 55.63 203 LEU A CA 1
ATOM 1417 C C . LEU A 1 203 ? -5.012 -14.668 -28.629 1.00 52.20 203 LEU A C 1
ATOM 1418 O O . LEU A 1 203 ? -5.622 -14.050 -27.739 1.00 46.48 203 LEU A O 1
ATOM 1423 N N . ILE A 1 204 ? -3.795 -14.302 -29.067 1.00 53.56 204 ILE A N 1
ATOM 1424 C CA . ILE A 1 204 ? -3.111 -13.127 -28.521 1.00 54.19 204 ILE A CA 1
ATOM 1425 C C . ILE A 1 204 ? -3.955 -11.871 -28.664 1.00 52.16 204 ILE A C 1
ATOM 1426 O O . ILE A 1 204 ? -3.868 -10.942 -27.844 1.00 43.26 204 ILE A O 1
ATOM 1431 N N . ALA A 1 205 ? -4.762 -11.815 -29.718 1.00 53.45 205 ALA A N 1
ATOM 1432 C CA . ALA A 1 205 ? -5.632 -10.672 -29.940 1.00 52.16 205 ALA A CA 1
ATOM 1433 C C . ALA A 1 205 ? -6.595 -10.455 -28.771 1.00 55.88 205 ALA A C 1
ATOM 1434 O O . ALA A 1 205 ? -6.980 -9.311 -28.479 1.00 51.34 205 ALA A O 1
ATOM 1436 N N . ARG A 1 206 ? -6.986 -11.531 -28.087 1.00 50.10 206 ARG A N 1
ATOM 1437 C CA . ARG A 1 206 ? -7.870 -11.430 -26.937 1.00 47.97 206 ARG A CA 1
ATOM 1438 C C . ARG A 1 206 ? -7.104 -11.332 -25.621 1.00 48.76 206 ARG A C 1
ATOM 1439 O O . ARG A 1 206 ? -7.714 -11.079 -24.573 1.00 47.32 206 ARG A O 1
ATOM 1447 N N . PHE A 1 207 ? -5.789 -11.508 -25.653 1.00 47.92 207 PHE A N 1
ATOM 1448 C CA . PHE A 1 207 ? -4.982 -11.273 -24.470 1.00 46.96 207 PHE A CA 1
ATOM 1449 C C . PHE A 1 207 ? -4.881 -9.772 -24.181 1.00 46.02 207 PHE A C 1
ATOM 1450 O O . PHE A 1 207 ? -5.010 -8.927 -25.070 1.00 51.73 207 PHE A O 1
ATOM 1458 N N . ARG A 1 208 ? -4.637 -9.446 -22.922 1.00 43.01 208 ARG A N 1
ATOM 1459 C CA . ARG A 1 208 ? -4.697 -8.071 -22.466 1.00 45.12 208 ARG A CA 1
ATOM 1460 C C . ARG A 1 208 ? -4.040 -8.012 -21.101 1.00 50.48 208 ARG A C 1
ATOM 1461 O O . ARG A 1 208 ? -4.297 -8.877 -20.258 1.00 54.58 208 ARG A O 1
ATOM 1469 N N . THR A 1 209 ? -3.196 -7.014 -20.876 1.00 45.01 209 THR A N 1
ATOM 1470 C CA . THR A 1 209 ? -2.690 -6.955 -19.518 1.00 50.33 209 THR A CA 1
ATOM 1471 C C . THR A 1 209 ? -3.762 -6.425 -18.579 1.00 47.92 209 THR A C 1
ATOM 1472 O O . THR A 1 209 ? -4.781 -5.871 -18.987 1.00 52.81 209 THR A O 1
ATOM 1476 N N . ARG A 1 210 ? -3.518 -6.638 -17.302 1.00 47.34 210 ARG A N 1
ATOM 1477 C CA . ARG A 1 210 ? -4.454 -6.349 -16.238 1.00 50.81 210 ARG A CA 1
ATOM 1478 C C . ARG A 1 210 ? -3.599 -5.887 -15.082 1.00 58.83 210 ARG A C 1
ATOM 1479 O O . ARG A 1 210 ? -2.412 -6.226 -15.007 1.00 62.16 210 ARG A O 1
ATOM 1487 N N . GLU A 1 211 ? -4.163 -5.098 -14.187 1.00 55.99 211 GLU A N 1
ATOM 1488 C CA . GLU A 1 211 ? -3.395 -4.809 -12.997 1.00 62.61 211 GLU A CA 1
ATOM 1489 C C . GLU A 1 211 ? -4.149 -5.294 -11.773 1.00 67.88 211 GLU A C 1
ATOM 1490 O O . GLU A 1 211 ? -5.374 -5.448 -11.799 1.00 70.10 211 GLU A O 1
ATOM 1496 N N . LEU A 1 212 ? -3.375 -5.594 -10.728 1.00 60.42 212 LEU A N 1
ATOM 1497 C CA . LEU A 1 212 ? -3.859 -6.016 -9.422 1.00 64.42 212 LEU A CA 1
ATOM 1498 C C . LEU A 1 212 ? -5.125 -5.263 -9.030 1.00 63.33 212 LEU A C 1
ATOM 1499 O O . LEU A 1 212 ? -5.161 -4.028 -9.052 1.00 63.45 212 LEU A O 1
ATOM 1504 N N . TYR A 1 213 ? -6.175 -6.021 -8.725 1.00 59.55 213 TYR A N 1
ATOM 1505 C CA . TYR A 1 213 ? -7.501 -5.599 -8.294 1.00 60.51 213 TYR A CA 1
ATOM 1506 C C . TYR A 1 213 ? -8.384 -5.144 -9.468 1.00 55.19 213 TYR A C 1
ATOM 1507 O O . TYR A 1 213 ? -9.520 -4.762 -9.235 1.00 52.77 213 TYR A O 1
ATOM 1516 N N . GLU A 1 214 ? -7.923 -5.216 -10.716 1.00 55.75 214 GLU A N 1
ATOM 1517 C CA . GLU A 1 214 ? -8.761 -4.866 -11.863 1.00 65.06 214 GLU A CA 1
ATOM 1518 C C . GLU A 1 214 ? -9.584 -6.079 -12.278 1.00 65.18 214 GLU A C 1
ATOM 1519 O O . GLU A 1 214 ? -9.030 -7.088 -12.725 1.00 70.37 214 GLU A O 1
ATOM 1525 N N . VAL A 1 215 ? -10.900 -5.973 -12.178 1.00 53.37 215 VAL A N 1
ATOM 1526 C CA . VAL A 1 215 ? -11.736 -7.141 -12.405 1.00 55.75 215 VAL A CA 1
ATOM 1527 C C . VAL A 1 215 ? -12.474 -6.953 -13.730 1.00 55.01 215 VAL A C 1
ATOM 1528 O O . VAL A 1 215 ? -13.355 -6.089 -13.840 1.00 56.71 215 VAL A O 1
ATOM 1532 N N . PRO A 1 216 ? -12.137 -7.725 -14.760 1.00 60.68 216 PRO A N 1
ATOM 1533 C CA . PRO A 1 216 ? -12.832 -7.617 -16.047 1.00 56.88 216 PRO A CA 1
ATOM 1534 C C . PRO A 1 216 ? -14.331 -7.780 -15.907 1.00 60.12 216 PRO A C 1
ATOM 1535 O O . PRO A 1 216 ? -14.843 -8.299 -14.915 1.00 65.89 216 PRO A O 1
ATOM 1539 N N . ASN A 1 217 ? -15.040 -7.324 -16.933 1.00 62.62 217 ASN A N 1
ATOM 1540 C CA . ASN A 1 217 ? -16.493 -7.404 -16.913 1.00 71.41 217 ASN A CA 1
ATOM 1541 C C . ASN A 1 217 ? -16.958 -8.135 -18.159 1.00 68.78 217 ASN A C 1
ATOM 1542 O O . ASN A 1 217 ? -17.766 -7.610 -18.930 1.00 77.21 217 ASN A O 1
ATOM 1547 N N . GLU A 1 218 ? -16.466 -9.351 -18.361 1.00 63.44 218 GLU A N 1
ATOM 1548 C CA . GLU A 1 218 ? -16.534 -9.966 -19.677 1.00 62.61 218 GLU A CA 1
ATOM 1549 C C . GLU A 1 218 ? -16.139 -11.425 -19.543 1.00 62.33 218 GLU A C 1
ATOM 1550 O O . GLU A 1 218 ? -15.294 -11.755 -18.705 1.00 63.55 218 GLU A O 1
ATOM 1556 N N . PRO A 1 219 ? -16.729 -12.318 -20.329 1.00 59.74 219 PRO A N 1
ATOM 1557 C CA . PRO A 1 219 ? -16.286 -13.718 -20.296 1.00 61.35 219 PRO A CA 1
ATOM 1558 C C . PRO A 1 219 ? -14.796 -13.827 -20.599 1.00 63.84 219 PRO A C 1
ATOM 1559 O O . PRO A 1 219 ? -14.286 -13.223 -21.543 1.00 63.72 219 PRO A O 1
ATOM 1563 N N . GLY A 1 220 ? -14.097 -14.586 -19.767 1.00 66.12 220 GLY A N 1
ATOM 1564 C CA . GLY A 1 220 ? -12.661 -14.720 -19.901 1.00 60.33 220 GLY A CA 1
ATOM 1565 C C . GLY A 1 220 ? -12.087 -15.449 -18.705 1.00 60.21 220 GLY A C 1
ATOM 1566 O O . GLY A 1 220 ? -12.805 -15.852 -17.779 1.00 57.28 220 GLY A O 1
ATOM 1567 N N . ILE A 1 221 ? -10.772 -15.623 -18.741 1.00 50.18 221 ILE A N 1
ATOM 1568 C CA . ILE A 1 221 ? -10.062 -16.242 -17.635 1.00 51.00 221 ILE A CA 1
ATOM 1569 C C . ILE A 1 221 ? -8.945 -15.296 -17.243 1.00 50.99 221 ILE A C 1
ATOM 1570 O O . ILE A 1 221 ? -8.261 -14.748 -18.110 1.00 56.69 221 ILE A O 1
ATOM 1575 N N . CYS A 1 222 ? -8.783 -15.065 -15.946 1.00 56.11 222 CYS A N 1
ATOM 1576 C CA . CYS A 1 222 ? -7.697 -14.228 -15.459 1.00 54.04 222 CYS A CA 1
ATOM 1577 C C . CYS A 1 222 ? -6.548 -15.087 -14.973 1.00 54.58 222 CYS A C 1
ATOM 1578 O O . CYS A 1 222 ? -6.735 -16.229 -14.546 1.00 55.01 222 CYS A O 1
ATOM 1581 N N . PHE A 1 223 ? -5.371 -14.514 -15.018 1.00 51.76 223 PHE A N 1
ATOM 1582 C CA . PHE A 1 223 ? -4.269 -15.005 -14.218 1.00 50.85 223 PHE A CA 1
ATOM 1583 C C . PHE A 1 223 ? -3.648 -13.765 -13.594 1.00 51.72 223 PHE A C 1
ATOM 1584 O O . PHE A 1 223 ? -4.244 -12.684 -13.710 1.00 47.27 223 PHE A O 1
ATOM 1592 N N . PRO A 1 224 ? -2.513 -13.845 -12.896 1.00 48.86 224 PRO A N 1
ATOM 1593 C CA . PRO A 1 224 ? -1.969 -12.611 -12.313 1.00 49.73 224 PRO A CA 1
ATOM 1594 C C . PRO A 1 224 ? -1.546 -11.637 -13.401 1.00 49.19 224 PRO A C 1
ATOM 1595 O O . PRO A 1 224 ? -0.772 -11.978 -14.298 1.00 51.80 224 PRO A O 1
ATOM 1599 N N . TYR A 1 225 ? -2.115 -10.432 -13.347 1.00 50.38 225 TYR A N 1
ATOM 1600 C CA . TYR A 1 225 ? -1.767 -9.336 -14.244 1.00 47.61 225 TYR A CA 1
ATOM 1601 C C . TYR A 1 225 ? -2.086 -9.654 -15.685 1.00 48.33 225 TYR A C 1
ATOM 1602 O O . TYR A 1 225 ? -1.598 -8.972 -16.601 1.00 47.84 225 TYR A O 1
ATOM 1611 N N . GLY A 1 226 ? -2.876 -10.704 -15.905 1.00 49.01 226 GLY A N 1
ATOM 1612 C CA . GLY A 1 226 ? -3.212 -11.134 -17.241 1.00 50.41 226 GLY A CA 1
ATOM 1613 C C . GLY A 1 226 ? -4.713 -11.312 -17.385 1.00 56.12 226 GLY A C 1
ATOM 1614 O O . GLY A 1 226 ? -5.470 -11.216 -16.414 1.00 57.45 226 GLY A O 1
ATOM 1615 N N . PHE A 1 227 ? -5.133 -11.555 -18.624 1.00 55.16 227 PHE A N 1
ATOM 1616 C CA . PHE A 1 227 ? -6.531 -11.848 -18.907 1.00 54.38 227 PHE A CA 1
ATOM 1617 C C . PHE A 1 227 ? -6.627 -12.266 -20.352 1.00 49.88 227 PHE A C 1
ATOM 1618 O O . PHE A 1 227 ? -5.886 -11.751 -21.188 1.00 49.87 227 PHE A O 1
ATOM 1626 N N . ILE A 1 228 ? -7.542 -13.187 -20.635 1.00 49.53 228 ILE A N 1
ATOM 1627 C CA . ILE A 1 228 ? -7.711 -13.764 -21.962 1.00 53.36 228 ILE A CA 1
ATOM 1628 C C . ILE A 1 228 ? -9.207 -13.807 -22.210 1.00 54.14 228 ILE A C 1
ATOM 1629 O O . ILE A 1 228 ? -9.892 -14.696 -21.695 1.00 60.39 228 ILE A O 1
ATOM 1634 N N . ALA A 1 229 ? -9.726 -12.864 -22.990 1.00 54.65 229 ALA A N 1
ATOM 1635 C CA . ALA A 1 229 ? -11.157 -12.858 -23.242 1.00 49.07 229 ALA A CA 1
ATOM 1636 C C . ALA A 1 229 ? -11.520 -14.041 -24.114 1.00 46.19 229 ALA A C 1
ATOM 1637 O O . ALA A 1 229 ? -10.698 -14.535 -24.887 1.00 50.91 229 ALA A O 1
ATOM 1639 N N . ASP A 1 230 ? -12.737 -14.498 -23.924 1.00 54.09 230 ASP A N 1
ATOM 1640 C CA . ASP A 1 230 ? -13.246 -15.622 -24.651 1.00 62.05 230 ASP A CA 1
ATOM 1641 C C . ASP A 1 230 ? -14.741 -15.773 -24.513 1.00 53.83 230 ASP A C 1
ATOM 1642 O O . ASP A 1 230 ? -15.406 -14.965 -23.928 1.00 46.33 230 ASP A O 1
ATOM 1647 N N . ASP A 1 231 ? -15.228 -16.828 -25.124 1.00 61.37 231 ASP A N 1
ATOM 1648 C CA . ASP A 1 231 ? -16.606 -17.257 -25.148 1.00 57.76 231 ASP A CA 1
ATOM 1649 C C . ASP A 1 231 ? -17.130 -17.654 -23.800 1.00 63.14 231 ASP A C 1
ATOM 1650 O O . ASP A 1 231 ? -18.286 -17.464 -23.527 1.00 67.71 231 ASP A O 1
ATOM 1655 N N . GLY A 1 232 ? -16.300 -18.240 -22.960 1.00 66.49 232 GLY A N 1
ATOM 1656 C CA . GLY A 1 232 ? -16.762 -18.679 -21.657 1.00 70.25 232 GLY A CA 1
ATOM 1657 C C . GLY A 1 232 ? -17.057 -20.158 -21.625 1.00 61.60 232 GLY A C 1
ATOM 1658 O O . GLY A 1 232 ? -17.587 -20.705 -20.686 1.00 59.72 232 GLY A O 1
ATOM 1659 N N . LYS A 1 233 ? -16.678 -20.783 -22.707 1.00 52.31 233 LYS A N 1
ATOM 1660 C CA . LYS A 1 233 ? -16.824 -22.200 -22.994 1.00 56.36 233 LYS A CA 1
ATOM 1661 C C . LYS A 1 233 ? -15.530 -22.996 -23.116 1.00 56.59 233 LYS A C 1
ATOM 1662 O O . LYS A 1 233 ? -15.597 -24.213 -23.303 1.00 58.95 233 LYS A O 1
ATOM 1668 N N . THR A 1 234 ? -14.365 -22.385 -23.051 1.00 60.74 234 THR A N 1
ATOM 1669 C CA . THR A 1 234 ? -13.178 -23.191 -23.291 1.00 57.09 234 THR A CA 1
ATOM 1670 C C . THR A 1 234 ? -12.672 -23.743 -21.965 1.00 49.03 234 THR A C 1
ATOM 1671 O O . THR A 1 234 ? -12.828 -23.126 -20.909 1.00 49.53 234 THR A O 1
ATOM 1675 N N . ALA A 1 235 ? -12.111 -24.942 -22.019 1.00 44.97 235 ALA A N 1
ATOM 1676 C CA . ALA A 1 235 ? -11.680 -25.580 -20.790 1.00 44.88 235 ALA A CA 1
ATOM 1677 C C . ALA A 1 235 ? -10.357 -24.994 -20.303 1.00 47.25 235 ALA A C 1
ATOM 1678 O O . ALA A 1 235 ? -9.524 -24.525 -21.079 1.00 51.62 235 ALA A O 1
ATOM 1680 N N . TYR A 1 236 ? -10.159 -25.044 -18.996 1.00 44.82 236 TYR A N 1
ATOM 1681 C CA . TYR A 1 236 ? -9.007 -24.379 -18.422 1.00 47.05 236 TYR A CA 1
ATOM 1682 C C . TYR A 1 236 ? -8.666 -25.043 -17.097 1.00 52.85 236 TYR A C 1
ATOM 1683 O O . TYR A 1 236 ? -9.476 -25.777 -16.523 1.00 45.25 236 TYR A O 1
ATOM 1692 N N . GLU A 1 237 ? -7.440 -24.771 -16.635 1.00 52.39 237 GLU A N 1
ATOM 1693 C CA . GLU A 1 237 ? -6.971 -25.130 -15.302 1.00 44.69 237 GLU A CA 1
ATOM 1694 C C . GLU A 1 237 ? -5.961 -24.086 -14.857 1.00 46.40 237 GLU A C 1
ATOM 1695 O O . GLU A 1 237 ? -4.981 -23.823 -15.563 1.00 48.04 237 GLU A O 1
ATOM 1701 N N . LEU A 1 238 ? -6.180 -23.509 -13.690 1.00 41.85 238 LEU A N 1
ATOM 1702 C CA . LEU A 1 238 ? -5.303 -22.477 -13.174 1.00 46.21 238 LEU A CA 1
ATOM 1703 C C . LEU A 1 238 ? -4.935 -22.763 -11.724 1.00 50.12 238 LEU A C 1
ATOM 1704 O O . LEU A 1 238 ? -5.702 -23.378 -10.974 1.00 47.25 238 LEU A O 1
ATOM 1709 N N . LYS A 1 239 ? -3.756 -22.276 -11.335 1.00 46.86 239 LYS A N 1
ATOM 1710 C CA . LYS A 1 239 ? -3.256 -22.417 -9.978 1.00 44.75 239 LYS A CA 1
ATOM 1711 C C . LYS A 1 239 ? -2.230 -21.318 -9.727 1.00 49.14 239 LYS A C 1
ATOM 1712 O O . LYS A 1 239 ? -1.283 -21.159 -10.504 1.00 47.69 239 LYS A O 1
ATOM 1718 N N . ASN A 1 240 ? -2.430 -20.547 -8.663 1.00 43.99 240 ASN A N 1
ATOM 1719 C CA . ASN A 1 240 ? -1.471 -19.515 -8.317 1.00 42.86 240 ASN A CA 1
ATOM 1720 C C . ASN A 1 240 ? -1.615 -19.177 -6.845 1.00 49.82 240 ASN A C 1
ATOM 1721 O O . ASN A 1 240 ? -2.728 -19.134 -6.315 1.00 51.49 240 ASN A O 1
ATOM 1726 N N . SER A 1 241 ? -0.492 -18.915 -6.193 1.00 45.33 241 SER A N 1
ATOM 1727 C CA . SER A 1 241 ? -0.526 -18.692 -4.762 1.00 47.79 241 SER A CA 1
ATOM 1728 C C . SER A 1 241 ? -0.668 -17.205 -4.426 1.00 51.15 241 SER A C 1
ATOM 1729 O O . SER A 1 241 ? -0.309 -16.325 -5.218 1.00 46.74 241 SER A O 1
ATOM 1732 N N . LEU A 1 242 ? -1.231 -16.943 -3.244 1.00 51.88 242 LEU A N 1
ATOM 1733 C CA . LEU A 1 242 ? -1.399 -15.613 -2.672 1.00 52.12 242 LEU A CA 1
ATOM 1734 C C . LEU A 1 242 ? -0.709 -15.527 -1.337 1.00 49.11 242 LEU A C 1
ATOM 1735 O O . LEU A 1 242 ? -0.475 -16.527 -0.664 1.00 55.08 242 LEU A O 1
ATOM 1740 N N . ARG A 1 243 ? -0.479 -14.294 -0.924 1.00 53.75 243 ARG A N 1
ATOM 1741 C CA . ARG A 1 243 ? 0.189 -14.027 0.334 1.00 52.97 243 ARG A CA 1
ATOM 1742 C C . ARG A 1 243 ? -0.390 -12.762 0.916 1.00 58.30 243 ARG A C 1
ATOM 1743 O O . ARG A 1 243 ? -0.429 -11.733 0.243 1.00 65.34 243 ARG A O 1
ATOM 1751 N N . PHE A 1 244 ? -0.822 -12.823 2.152 1.00 59.94 244 PHE A N 1
ATOM 1752 C CA . PHE A 1 244 ? -1.120 -11.581 2.839 1.00 65.04 244 PHE A CA 1
ATOM 1753 C C . PHE A 1 244 ? 0.185 -10.862 3.158 1.00 61.40 244 PHE A C 1
ATOM 1754 O O . PHE A 1 244 ? 1.048 -11.405 3.852 1.00 59.91 244 PHE A O 1
ATOM 1762 N N . THR A 1 245 ? 0.339 -9.645 2.636 1.00 66.45 245 THR A N 1
ATOM 1763 C CA . THR A 1 245 ? 1.645 -8.992 2.686 1.00 71.27 245 THR A CA 1
ATOM 1764 C C . THR A 1 245 ? 2.175 -8.883 4.107 1.00 65.23 245 THR A C 1
ATOM 1765 O O . THR A 1 245 ? 3.387 -8.991 4.319 1.00 63.55 245 THR A O 1
ATOM 1769 N N . ARG A 1 246 ? 1.301 -8.693 5.098 1.00 68.69 246 ARG A N 1
ATOM 1770 C CA . ARG A 1 246 ? 1.815 -8.549 6.459 1.00 76.03 246 ARG A CA 1
ATOM 1771 C C . ARG A 1 246 ? 2.100 -9.914 7.099 1.00 75.23 246 ARG A C 1
ATOM 1772 O O . ARG A 1 246 ? 2.793 -9.980 8.126 1.00 77.52 246 ARG A O 1
ATOM 1780 N N . THR A 1 247 ? 1.597 -11.019 6.514 1.00 71.53 247 THR A N 1
ATOM 1781 C CA . THR A 1 247 ? 1.941 -12.364 6.993 1.00 65.74 247 THR A CA 1
ATOM 1782 C C . THR A 1 247 ? 2.564 -13.118 5.813 1.00 65.54 247 THR A C 1
ATOM 1783 O O . THR A 1 247 ? 1.905 -13.892 5.100 1.00 63.32 247 THR A O 1
ATOM 1787 N N . PRO A 1 248 ? 3.850 -12.910 5.576 1.00 63.01 248 PRO A N 1
ATOM 1788 C CA . PRO A 1 248 ? 4.547 -13.579 4.473 1.00 55.03 248 PRO A CA 1
ATOM 1789 C C . PRO A 1 248 ? 4.742 -15.087 4.660 1.00 58.91 248 PRO A C 1
ATOM 1790 O O . PRO A 1 248 ? 4.875 -15.793 3.652 1.00 56.48 248 PRO A O 1
ATOM 1794 N N . ASN A 1 249 ? 4.711 -15.622 5.891 1.00 63.24 249 ASN A N 1
ATOM 1795 C CA . ASN A 1 249 ? 5.074 -17.024 6.094 1.00 56.42 249 ASN A CA 1
ATOM 1796 C C . ASN A 1 249 ? 3.999 -18.007 5.676 1.00 54.36 249 ASN A C 1
ATOM 1797 O O . ASN A 1 249 ? 4.309 -19.194 5.550 1.00 64.70 249 ASN A O 1
ATOM 1802 N N . VAL A 1 250 ? 2.769 -17.552 5.458 1.00 52.48 250 VAL A N 1
ATOM 1803 C CA . VAL A 1 250 ? 1.654 -18.387 5.026 1.00 52.65 250 VAL A CA 1
ATOM 1804 C C . VAL A 1 250 ? 1.310 -18.014 3.592 1.00 56.16 250 VAL A C 1
ATOM 1805 O O . VAL A 1 250 ? 1.264 -16.822 3.253 1.00 62.63 250 VAL A O 1
ATOM 1809 N N . ILE A 1 251 ? 1.059 -19.017 2.753 1.00 53.18 251 ILE A N 1
ATOM 1810 C CA . ILE A 1 251 ? 0.640 -18.778 1.376 1.00 48.79 251 ILE A CA 1
ATOM 1811 C C . ILE A 1 251 ? -0.575 -19.637 1.072 1.00 52.45 251 ILE A C 1
ATOM 1812 O O . ILE A 1 251 ? -0.748 -20.729 1.621 1.00 49.66 251 ILE A O 1
ATOM 1817 N N . PHE A 1 252 ? -1.412 -19.144 0.165 1.00 54.31 252 PHE A N 1
ATOM 1818 C CA . PHE A 1 252 ? -2.667 -19.801 -0.191 1.00 51.60 252 PHE A CA 1
ATOM 1819 C C . PHE A 1 252 ? -2.603 -20.108 -1.676 1.00 50.45 252 PHE A C 1
ATOM 1820 O O . PHE A 1 252 ? -2.732 -19.208 -2.510 1.00 55.74 252 PHE A O 1
ATOM 1828 N N . SER A 1 253 ? -2.360 -21.362 -2.014 1.00 45.71 253 SER A N 1
ATOM 1829 C CA . SER A 1 253 ? -2.363 -21.755 -3.407 1.00 44.41 253 SER A CA 1
ATOM 1830 C C . SER A 1 253 ? -3.811 -21.955 -3.817 1.00 45.17 253 SER A C 1
ATOM 1831 O O . SER A 1 253 ? -4.510 -22.784 -3.229 1.00 47.80 253 SER A O 1
ATOM 1834 N N . LEU A 1 254 ? -4.280 -21.161 -4.775 1.00 46.25 254 LEU A N 1
ATOM 1835 C CA . LEU A 1 254 ? -5.658 -21.233 -5.249 1.00 44.70 254 LEU A CA 1
ATOM 1836 C C . LEU A 1 254 ? -5.682 -21.958 -6.569 1.00 47.23 254 LEU A C 1
ATOM 1837 O O . LEU A 1 254 ? -4.825 -21.719 -7.428 1.00 48.50 254 LEU A O 1
ATOM 1842 N N . LEU A 1 255 ? -6.662 -22.837 -6.723 1.00 46.57 255 LEU A N 1
ATOM 1843 C CA . LEU A 1 255 ? -6.651 -23.808 -7.800 1.00 46.36 255 LEU A CA 1
ATOM 1844 C C . LEU A 1 255 ? -8.057 -23.884 -8.346 1.00 45.26 255 LEU A C 1
ATOM 1845 O O . LEU A 1 255 ? -9.004 -24.031 -7.568 1.00 44.38 255 LEU A O 1
ATOM 1850 N N . THR A 1 256 ? -8.195 -23.743 -9.667 1.00 46.66 256 THR A N 1
ATOM 1851 C CA . THR A 1 256 ? -9.513 -23.760 -10.287 1.00 42.74 256 THR A CA 1
ATOM 1852 C C . THR A 1 256 ? -9.425 -24.308 -11.690 1.00 42.03 256 THR A C 1
ATOM 1853 O O . THR A 1 256 ? -8.464 -24.032 -12.406 1.00 51.69 256 THR A O 1
ATOM 1857 N N . ALA A 1 257 ? -10.445 -25.068 -12.079 1.00 45.44 257 ALA A N 1
ATOM 1858 C CA . ALA A 1 257 ? -10.468 -25.763 -13.358 1.00 45.35 257 ALA A CA 1
ATOM 1859 C C . ALA A 1 257 ? -11.916 -25.977 -13.765 1.00 47.99 257 ALA A C 1
ATOM 1860 O O . ALA A 1 257 ? -12.772 -26.234 -12.915 1.00 47.83 257 ALA A O 1
ATOM 1862 N N . SER A 1 258 ? -12.189 -25.869 -15.062 1.00 47.33 258 SER A N 1
ATOM 1863 C CA . SER A 1 258 ? -13.550 -26.058 -15.528 1.00 49.10 258 SER A CA 1
ATOM 1864 C C . SER A 1 258 ? -14.021 -27.485 -15.207 1.00 53.63 258 SER A C 1
ATOM 1865 O O . SER A 1 258 ? -13.222 -28.372 -14.869 1.00 49.62 258 SER A O 1
ATOM 1868 N N . ALA A 1 259 ? -15.341 -27.692 -15.292 1.00 53.45 259 ALA A N 1
ATOM 1869 C CA . ALA A 1 259 ? -15.948 -28.945 -14.841 1.00 49.38 259 ALA A CA 1
ATOM 1870 C C . ALA A 1 259 ? -15.485 -30.120 -15.681 1.00 54.19 259 ALA A C 1
ATOM 1871 O O . ALA A 1 259 ? -15.526 -30.069 -16.911 1.00 64.74 259 ALA A O 1
ATOM 1873 N N . ASN A 1 260 ? -15.072 -31.190 -15.015 1.00 53.74 260 ASN A N 1
ATOM 1874 C CA . ASN A 1 260 ? -14.489 -32.358 -15.678 1.00 60.41 260 ASN A CA 1
ATOM 1875 C C . ASN A 1 260 ? -13.461 -31.953 -16.736 1.00 61.05 260 ASN A C 1
ATOM 1876 O O . ASN A 1 260 ? -13.601 -32.236 -17.926 1.00 59.58 260 ASN A O 1
ATOM 1881 N N . ASP A 1 261 ? -12.411 -31.274 -16.267 1.00 57.19 261 ASP A N 1
ATOM 1882 C CA . ASP A 1 261 ? -11.355 -30.796 -17.145 1.00 60.54 261 ASP A CA 1
ATOM 1883 C C . ASP A 1 261 ? -10.616 -31.960 -17.807 1.00 54.55 261 ASP A C 1
ATOM 1884 O O . ASP A 1 261 ? -10.622 -33.083 -17.308 1.00 60.25 261 ASP A O 1
ATOM 1889 N N . PRO A 1 262 ? -9.959 -31.707 -18.933 1.00 56.03 262 PRO A N 1
ATOM 1890 C CA . PRO A 1 262 ? -9.202 -32.787 -19.600 1.00 58.53 262 PRO A CA 1
ATOM 1891 C C . PRO A 1 262 ? -7.888 -33.181 -18.912 1.00 61.35 262 PRO A C 1
ATOM 1892 O O . PRO A 1 262 ? -7.377 -34.275 -19.193 1.00 59.84 262 PRO A O 1
ATOM 1896 N N . TRP A 1 263 ? -7.311 -32.331 -18.057 1.00 56.36 263 TRP A N 1
ATOM 1897 C CA . TRP A 1 263 ? -6.089 -32.676 -17.338 1.00 54.65 263 TRP A CA 1
ATOM 1898 C C . TRP A 1 263 ? -6.364 -33.431 -16.046 1.00 64.37 263 TRP A C 1
ATOM 1899 O O . TRP A 1 263 ? -5.404 -33.799 -15.348 1.00 60.04 263 TRP A O 1
ATOM 1910 N N . GLN A 1 264 ? -7.648 -33.650 -15.726 1.00 67.49 264 GLN A N 1
ATOM 1911 C CA . GLN A 1 264 ? -8.100 -34.382 -14.543 1.00 61.17 264 GLN A CA 1
ATOM 1912 C C . GLN A 1 264 ? -7.435 -33.843 -13.286 1.00 57.98 264 GLN A C 1
ATOM 1913 O O . GLN A 1 264 ? -6.879 -34.585 -12.482 1.00 62.95 264 GLN A O 1
ATOM 1919 N N . THR A 1 265 ? -7.474 -32.536 -13.115 1.00 57.32 265 THR A N 1
ATOM 1920 C CA . THR A 1 265 ? -6.679 -31.961 -12.038 1.00 65.35 265 THR A CA 1
ATOM 1921 C C . THR A 1 265 ? -7.400 -32.181 -10.715 1.00 65.08 265 THR A C 1
ATOM 1922 O O . THR A 1 265 ? -8.541 -31.755 -10.548 1.00 69.89 265 THR A O 1
ATOM 1926 N N . ARG A 1 266 ? -6.761 -32.892 -9.792 1.00 65.85 266 ARG A N 1
ATOM 1927 C CA . ARG A 1 266 ? -7.438 -33.183 -8.540 1.00 62.44 266 ARG A CA 1
ATOM 1928 C C . ARG A 1 266 ? -7.166 -32.094 -7.519 1.00 56.67 266 ARG A C 1
ATOM 1929 O O . ARG A 1 266 ? -6.225 -31.314 -7.669 1.00 52.99 266 ARG A O 1
ATOM 1937 N N . PRO A 1 267 ? -8.009 -31.995 -6.483 1.00 59.08 267 PRO A N 1
ATOM 1938 C CA . PRO A 1 267 ? -7.825 -30.947 -5.457 1.00 53.58 267 PRO A CA 1
ATOM 1939 C C . PRO A 1 267 ? -6.439 -30.871 -4.846 1.00 52.78 267 PRO A C 1
ATOM 1940 O O . PRO A 1 267 ? -6.042 -29.803 -4.362 1.00 59.80 267 PRO A O 1
ATOM 1944 N N . THR A 1 268 ? -5.689 -31.965 -4.834 1.00 53.02 268 THR A N 1
ATOM 1945 C CA . THR A 1 268 ? -4.334 -31.974 -4.302 1.00 54.34 268 THR A CA 1
ATOM 1946 C C . THR A 1 268 ? -3.294 -31.819 -5.400 1.00 54.61 268 THR A C 1
ATOM 1947 O O . THR A 1 268 ? -2.177 -32.317 -5.251 1.00 50.57 268 THR A O 1
ATOM 1951 N N . SER A 1 269 ? -3.638 -31.112 -6.484 1.00 57.01 269 SER A N 1
ATOM 1952 C CA . SER A 1 269 ? -2.949 -31.295 -7.759 1.00 56.60 269 SER A CA 1
ATOM 1953 C C . SER A 1 269 ? -1.436 -31.134 -7.629 1.00 64.31 269 SER A C 1
ATOM 1954 O O . SER A 1 269 ? -0.666 -32.017 -8.038 1.00 74.61 269 SER A O 1
ATOM 1957 N N . GLY A 1 270 ? -0.982 -30.030 -7.058 1.00 55.29 270 GLY A N 1
ATOM 1958 C CA . GLY A 1 270 ? 0.459 -29.879 -6.980 1.00 57.19 270 GLY A CA 1
ATOM 1959 C C . GLY A 1 270 ? 1.054 -30.188 -5.623 1.00 60.54 270 GLY A C 1
ATOM 1960 O O . GLY A 1 270 ? 2.099 -29.642 -5.264 1.00 54.07 270 GLY A O 1
ATOM 1961 N N . LEU A 1 271 ? 0.421 -31.063 -4.849 1.00 63.47 271 LEU A N 1
ATOM 1962 C CA . LEU A 1 271 ? 0.809 -31.152 -3.451 1.00 67.05 271 LEU A CA 1
ATOM 1963 C C . LEU A 1 271 ? 1.864 -32.212 -3.190 1.00 76.03 271 LEU A C 1
ATOM 1964 O O . LEU A 1 271 ? 2.856 -31.936 -2.503 1.00 81.88 271 LEU A O 1
ATOM 1969 N N . TYR A 1 272 ? 1.735 -33.469 -3.532 1.00 70.07 272 TYR A N 1
ATOM 1970 C CA . TYR A 1 272 ? 2.900 -34.345 -3.244 1.00 79.49 272 TYR A CA 1
ATOM 1971 C C . TYR A 1 272 ? 3.377 -35.024 -1.931 1.00 82.74 272 TYR A C 1
ATOM 1972 O O . TYR A 1 272 ? 4.399 -35.672 -1.999 1.00 88.04 272 TYR A O 1
ATOM 1981 N N . ASP A 1 273 ? 2.728 -34.931 -0.781 1.00 75.04 273 ASP A N 1
ATOM 1982 C CA . ASP A 1 273 ? 3.218 -35.656 0.427 1.00 77.92 273 ASP A CA 1
ATOM 1983 C C . ASP A 1 273 ? 4.311 -35.159 1.376 1.00 80.51 273 ASP A C 1
ATOM 1984 O O . ASP A 1 273 ? 4.697 -35.910 2.225 1.00 84.58 273 ASP A O 1
ATOM 1989 N N . SER A 1 274 ? 4.823 -33.949 1.254 1.00 65.89 274 SER A N 1
ATOM 1990 C CA . SER A 1 274 ? 5.814 -33.468 2.206 1.00 65.80 274 SER A CA 1
ATOM 1991 C C . SER A 1 274 ? 5.044 -32.439 2.942 1.00 71.12 274 SER A C 1
ATOM 1992 O O . SER A 1 274 ? 5.422 -31.961 3.985 1.00 74.59 274 SER A O 1
ATOM 1995 N N . ASP A 1 275 ? 3.943 -32.103 2.313 1.00 68.95 275 ASP A N 1
ATOM 1996 C CA . ASP A 1 275 ? 2.872 -31.259 2.793 1.00 69.68 275 ASP A CA 1
ATOM 1997 C C . ASP A 1 275 ? 1.885 -32.064 3.626 1.00 62.07 275 ASP A C 1
ATOM 1998 O O . ASP A 1 275 ? 1.378 -31.568 4.637 1.00 59.81 275 ASP A O 1
ATOM 2003 N N . PHE A 1 276 ? 1.689 -33.340 3.285 1.00 65.21 276 PHE A N 1
ATOM 2004 C CA . PHE A 1 276 ? 0.799 -34.174 4.088 1.00 72.61 276 PHE A CA 1
ATOM 2005 C C . PHE A 1 276 ? 1.469 -34.684 5.354 1.00 71.29 276 PHE A C 1
ATOM 2006 O O . PHE A 1 276 ? 0.836 -34.701 6.411 1.00 72.31 276 PHE A O 1
ATOM 2014 N N . ARG A 1 277 ? 2.721 -35.126 5.285 1.00 70.96 277 ARG A N 1
ATOM 2015 C CA . ARG A 1 277 ? 3.434 -35.547 6.491 1.00 73.76 277 ARG A CA 1
ATOM 2016 C C . ARG A 1 277 ? 4.784 -34.849 6.563 1.00 67.66 277 ARG A C 1
ATOM 2017 O O . ARG A 1 277 ? 5.747 -35.266 5.896 1.00 60.72 277 ARG A O 1
ATOM 2025 N N . PRO A 1 278 ? 4.865 -33.796 7.323 1.00 63.78 278 PRO A N 1
ATOM 2026 C CA . PRO A 1 278 ? 6.079 -33.026 7.411 1.00 56.40 278 PRO A CA 1
ATOM 2027 C C . PRO A 1 278 ? 7.117 -33.819 8.111 1.00 62.45 278 PRO A C 1
ATOM 2028 O O . PRO A 1 278 ? 6.843 -34.898 8.557 1.00 60.74 278 PRO A O 1
ATOM 2032 N N . GLY A 1 279 ? 8.328 -33.312 8.131 1.00 69.66 279 GLY A N 1
ATOM 2033 C CA . GLY A 1 279 ? 9.410 -33.963 8.809 1.00 60.83 279 GLY A CA 1
ATOM 2034 C C . GLY A 1 279 ? 9.622 -33.063 9.981 1.00 62.27 279 GLY A C 1
ATOM 2035 O O . GLY A 1 279 ? 9.769 -31.877 9.828 1.00 70.79 279 GLY A O 1
ATOM 2036 N N . TYR A 1 280 ? 9.599 -33.627 11.163 1.00 63.29 280 TYR A N 1
ATOM 2037 C CA . TYR A 1 280 ? 9.776 -32.845 12.351 1.00 66.68 280 TYR A CA 1
ATOM 2038 C C . TYR A 1 280 ? 10.293 -33.841 13.308 1.00 64.80 280 TYR A C 1
ATOM 2039 O O . TYR A 1 280 ? 10.118 -35.018 13.073 1.00 70.85 280 TYR A O 1
ATOM 2048 N N . ASP A 1 281 ? 10.929 -33.406 14.377 1.00 63.03 281 ASP A N 1
ATOM 2049 C CA . ASP A 1 281 ? 11.411 -34.359 15.338 1.00 72.00 281 ASP A CA 1
ATOM 2050 C C . ASP A 1 281 ? 10.288 -34.414 16.315 1.00 72.23 281 ASP A C 1
ATOM 2051 O O . ASP A 1 281 ? 9.894 -33.420 16.873 1.00 65.90 281 ASP A O 1
ATOM 2056 N N . ARG A 1 282 ? 9.749 -35.599 16.502 1.00 74.04 282 ARG A N 1
ATOM 2057 C CA . ARG A 1 282 ? 8.599 -35.735 17.382 1.00 70.97 282 ARG A CA 1
ATOM 2058 C C . ARG A 1 282 ? 8.914 -35.317 18.820 1.00 75.97 282 ARG A C 1
ATOM 2059 O O . ARG A 1 282 ? 7.988 -35.028 19.584 1.00 76.28 282 ARG A O 1
ATOM 2067 N N . GLN A 1 283 ? 10.188 -35.204 19.206 1.00 76.41 283 GLN A N 1
ATOM 2068 C CA . GLN A 1 283 ? 10.434 -34.939 20.622 1.00 76.74 283 GLN A CA 1
ATOM 2069 C C . GLN A 1 283 ? 10.285 -33.463 20.996 1.00 75.95 283 GLN A C 1
ATOM 2070 O O . GLN A 1 283 ? 9.868 -33.171 22.122 1.00 79.68 283 GLN A O 1
ATOM 2076 N N . LYS A 1 284 ? 10.581 -32.515 20.102 1.00 74.26 284 LYS A N 1
ATOM 2077 C CA . LYS A 1 284 ? 10.424 -31.110 20.470 1.00 77.17 284 LYS A CA 1
ATOM 2078 C C . LYS A 1 284 ? 9.202 -30.421 19.866 1.00 74.18 284 LYS A C 1
ATOM 2079 O O . LYS A 1 284 ? 8.854 -29.321 20.318 1.00 62.91 284 LYS A O 1
ATOM 2085 N N . TRP A 1 285 ? 8.560 -31.016 18.857 1.00 74.93 285 TRP A N 1
ATOM 2086 C CA . TRP A 1 285 ? 7.353 -30.467 18.241 1.00 74.73 285 TRP A CA 1
ATOM 2087 C C . TRP A 1 285 ? 6.285 -31.544 18.198 1.00 72.64 285 TRP A C 1
ATOM 2088 O O . TRP A 1 285 ? 6.558 -32.671 17.764 1.00 69.29 285 TRP A O 1
ATOM 2099 N N . LYS A 1 286 ? 5.064 -31.186 18.594 1.00 69.58 286 LYS A N 1
ATOM 2100 C CA . LYS A 1 286 ? 3.930 -32.101 18.543 1.00 68.04 286 LYS A CA 1
ATOM 2101 C C . LYS A 1 286 ? 3.108 -31.855 17.281 1.00 65.18 286 LYS A C 1
ATOM 2102 O O . LYS A 1 286 ? 2.802 -30.704 16.941 1.00 57.70 286 LYS A O 1
ATOM 2108 N N . LYS A 1 287 ? 2.753 -32.938 16.587 1.00 69.69 287 LYS A N 1
ATOM 2109 C CA . LYS A 1 287 ? 1.997 -32.848 15.336 1.00 66.66 287 LYS A CA 1
ATOM 2110 C C . LYS A 1 287 ? 0.549 -33.261 15.584 1.00 71.07 287 LYS A C 1
ATOM 2111 O O . LYS A 1 287 ? 0.206 -34.444 15.575 1.00 72.13 287 LYS A O 1
ATOM 2117 N N . SER A 1 288 ? -0.310 -32.266 15.770 1.00 71.52 288 SER A N 1
ATOM 2118 C CA . SER A 1 288 ? -1.735 -32.460 16.005 1.00 65.84 288 SER A CA 1
ATOM 2119 C C . SER A 1 288 ? -2.541 -32.180 14.739 1.00 60.14 288 SER A C 1
ATOM 2120 O O . SER A 1 288 ? -2.314 -31.175 14.065 1.00 65.80 288 SER A O 1
ATOM 2123 N N . ALA A 1 289 ? -3.499 -33.054 14.430 1.00 67.15 289 ALA A N 1
ATOM 2124 C CA . ALA A 1 289 ? -4.376 -32.832 13.279 1.00 62.07 289 ALA A CA 1
ATOM 2125 C C . ALA A 1 289 ? -5.102 -31.495 13.398 1.00 62.53 289 ALA A C 1
ATOM 2126 O O . ALA A 1 289 ? -5.358 -30.990 14.492 1.00 61.78 289 ALA A O 1
ATOM 2128 N N . LEU A 1 290 ? -5.403 -30.897 12.250 1.00 66.42 290 LEU A N 1
ATOM 2129 C CA . LEU A 1 290 ? -6.002 -29.566 12.199 1.00 68.13 290 LEU A CA 1
ATOM 2130 C C . LEU A 1 290 ? -7.262 -29.652 11.354 1.00 68.34 290 LEU A C 1
ATOM 2131 O O . LEU A 1 290 ? -7.182 -29.830 10.135 1.00 67.21 290 LEU A O 1
ATOM 2136 N N . LEU A 1 291 ? -8.414 -29.517 12.004 1.00 72.04 291 LEU A N 1
ATOM 2137 C CA . LEU A 1 291 ? -9.717 -29.820 11.425 1.00 68.34 291 LEU A CA 1
ATOM 2138 C C . LEU A 1 291 ? -10.606 -28.600 11.556 1.00 68.96 291 LEU A C 1
ATOM 2139 O O . LEU A 1 291 ? -10.799 -28.088 12.662 1.00 74.80 291 LEU A O 1
ATOM 2144 N N . ASP A 1 292 ? -11.146 -28.131 10.440 1.00 64.95 292 ASP A N 1
ATOM 2145 C CA . ASP A 1 292 ? -12.030 -26.976 10.489 1.00 71.15 292 ASP A CA 1
ATOM 2146 C C . ASP A 1 292 ? -12.996 -27.056 9.317 1.00 69.53 292 ASP A C 1
ATOM 2147 O O . ASP A 1 292 ? -12.995 -28.024 8.556 1.00 68.61 292 ASP A O 1
ATOM 2152 N N . SER A 1 293 ? -13.849 -26.041 9.203 1.00 67.86 293 SER A N 1
ATOM 2153 C CA . SER A 1 293 ? -14.874 -25.975 8.175 1.00 71.78 293 SER A CA 1
ATOM 2154 C C . SER A 1 293 ? -14.879 -24.581 7.562 1.00 75.59 293 SER A C 1
ATOM 2155 O O . SER A 1 293 ? -14.335 -23.626 8.121 1.00 71.51 293 SER A O 1
ATOM 2158 N N . LEU A 1 294 ? -15.540 -24.459 6.419 1.00 73.03 294 LEU A N 1
ATOM 2159 C CA . LEU A 1 294 ? -15.237 -23.302 5.601 1.00 64.96 294 LEU A CA 1
ATOM 2160 C C . LEU A 1 294 ? -16.243 -23.216 4.466 1.00 63.49 294 LEU A C 1
ATOM 2161 O O . LEU A 1 294 ? -16.785 -24.232 4.024 1.00 60.37 294 LEU A O 1
ATOM 2166 N N . HIS A 1 295 ? -16.478 -21.996 3.998 1.00 64.43 295 HIS A N 1
ATOM 2167 C CA . HIS A 1 295 ? -17.392 -21.728 2.895 1.00 65.69 295 HIS A CA 1
ATOM 2168 C C . HIS A 1 295 ? -16.634 -21.194 1.684 1.00 65.72 295 HIS A C 1
ATOM 2169 O O . HIS A 1 295 ? -15.817 -20.278 1.824 1.00 59.21 295 HIS A O 1
ATOM 2176 N N . ILE A 1 296 ? -16.934 -21.726 0.490 1.00 63.84 296 ILE A N 1
ATOM 2177 C CA . ILE A 1 296 ? -16.408 -21.115 -0.729 1.00 64.08 296 ILE A CA 1
ATOM 2178 C C . ILE A 1 296 ? -17.417 -20.165 -1.361 1.00 63.70 296 ILE A C 1
ATOM 2179 O O . ILE A 1 296 ? -17.298 -18.947 -1.212 1.00 62.60 296 ILE A O 1
ATOM 2184 N N . GLY A 1 297 ? -18.419 -20.665 -2.043 1.00 68.04 297 GLY A N 1
ATOM 2185 C CA . GLY A 1 297 ? -19.428 -19.711 -2.438 1.00 69.74 297 GLY A CA 1
ATOM 2186 C C . GLY A 1 297 ? -20.402 -19.666 -1.300 1.00 65.45 297 GLY A C 1
ATOM 2187 O O . GLY A 1 297 ? -20.117 -19.192 -0.196 1.00 60.28 297 GLY A O 1
ATOM 2188 N N . LYS A 1 298 ? -21.542 -20.249 -1.527 1.00 73.76 298 LYS A N 1
ATOM 2189 C CA . LYS A 1 298 ? -22.217 -20.693 -0.345 1.00 77.72 298 LYS A CA 1
ATOM 2190 C C . LYS A 1 298 ? -21.911 -22.160 0.007 1.00 72.53 298 LYS A C 1
ATOM 2191 O O . LYS A 1 298 ? -21.991 -22.554 1.188 1.00 69.67 298 LYS A O 1
ATOM 2197 N N . ARG A 1 299 ? -21.500 -22.969 -0.961 1.00 71.74 299 ARG A N 1
ATOM 2198 C CA . ARG A 1 299 ? -21.125 -24.335 -0.627 1.00 73.49 299 ARG A CA 1
ATOM 2199 C C . ARG A 1 299 ? -20.104 -24.364 0.509 1.00 69.42 299 ARG A C 1
ATOM 2200 O O . ARG A 1 299 ? -19.212 -23.514 0.594 1.00 73.03 299 ARG A O 1
ATOM 2208 N N . LEU A 1 300 ? -20.288 -25.317 1.415 1.00 61.92 300 LEU A N 1
ATOM 2209 C CA . LEU A 1 300 ? -19.435 -25.503 2.578 1.00 65.42 300 LEU A CA 1
ATOM 2210 C C . LEU A 1 300 ? -18.536 -26.709 2.343 1.00 55.51 300 LEU A C 1
ATOM 2211 O O . LEU A 1 300 ? -19.006 -27.751 1.887 1.00 51.13 300 LEU A O 1
ATOM 2216 N N . ALA A 1 301 ? -17.276 -26.573 2.692 1.00 57.30 301 ALA A N 1
ATOM 2217 C CA . ALA A 1 301 ? -16.341 -27.642 2.522 1.00 56.45 301 ALA A CA 1
ATOM 2218 C C . ALA A 1 301 ? -15.437 -27.749 3.700 1.00 55.77 301 ALA A C 1
ATOM 2219 O O . ALA A 1 301 ? -15.181 -26.792 4.390 1.00 57.36 301 ALA A O 1
ATOM 2221 N N . ALA A 1 302 ? -14.955 -28.943 3.930 1.00 54.43 302 ALA A N 1
ATOM 2222 C CA . ALA A 1 302 ? -14.065 -29.164 5.027 1.00 59.16 302 ALA A CA 1
ATOM 2223 C C . ALA A 1 302 ? -12.690 -28.729 4.682 1.00 62.79 302 ALA A C 1
ATOM 2224 O O . ALA A 1 302 ? -12.255 -28.866 3.571 1.00 71.50 302 ALA A O 1
ATOM 2226 N N . PHE A 1 303 ? -11.994 -28.214 5.662 1.00 50.22 303 PHE A N 1
ATOM 2227 C CA . PHE A 1 303 ? -10.649 -27.819 5.467 1.00 64.24 303 PHE A CA 1
ATOM 2228 C C . PHE A 1 303 ? -9.960 -28.793 6.360 1.00 61.43 303 PHE A C 1
ATOM 2229 O O . PHE A 1 303 ? -10.184 -28.742 7.526 1.00 58.20 303 PHE A O 1
ATOM 2237 N N . GLU A 1 304 ? -9.114 -29.681 5.863 1.00 63.27 304 GLU A N 1
ATOM 2238 C CA . GLU A 1 304 ? -8.493 -30.563 6.836 1.00 60.65 304 GLU A CA 1
ATOM 2239 C C . GLU A 1 304 ? -7.018 -30.716 6.495 1.00 61.06 304 GLU A C 1
ATOM 2240 O O . GLU A 1 304 ? -6.669 -30.959 5.337 1.00 56.06 304 GLU A O 1
ATOM 2246 N N . GLY A 1 305 ? -6.164 -30.601 7.487 1.00 55.06 305 GLY A N 1
ATOM 2247 C CA . GLY A 1 305 ? -4.738 -30.758 7.285 1.00 55.24 305 GLY A CA 1
ATOM 2248 C C . GLY A 1 305 ? -4.073 -31.107 8.590 1.00 63.31 305 GLY A C 1
ATOM 2249 O O . GLY A 1 305 ? -4.676 -31.764 9.451 1.00 64.62 305 GLY A O 1
ATOM 2250 N N . TRP A 1 306 ? -2.829 -30.659 8.759 1.00 60.35 306 TRP A N 1
ATOM 2251 C CA . TRP A 1 306 ? -2.082 -30.901 9.983 1.00 54.71 306 TRP A CA 1
ATOM 2252 C C . TRP A 1 306 ? -1.543 -29.596 10.530 1.00 52.92 306 TRP A C 1
ATOM 2253 O O . TRP A 1 306 ? -1.704 -28.532 9.945 1.00 60.05 306 TRP A O 1
ATOM 2264 N N . ARG A 1 307 ? -0.850 -29.705 11.650 1.00 59.24 307 ARG A N 1
ATOM 2265 C CA . ARG A 1 307 ? -0.469 -28.552 12.443 1.00 60.55 307 ARG A CA 1
ATOM 2266 C C . ARG A 1 307 ? 0.744 -28.934 13.302 1.00 62.76 307 ARG A C 1
ATOM 2267 O O . ARG A 1 307 ? 0.813 -30.060 13.805 1.00 58.91 307 ARG A O 1
ATOM 2275 N N . LEU A 1 308 ? 1.725 -28.023 13.414 1.00 61.22 308 LEU A N 1
ATOM 2276 C CA . LEU A 1 308 ? 2.938 -28.248 14.207 1.00 59.58 308 LEU A CA 1
ATOM 2277 C C . LEU A 1 308 ? 3.157 -27.099 15.180 1.00 66.10 308 LEU A C 1
ATOM 2278 O O . LEU A 1 308 ? 3.158 -25.932 14.774 1.00 70.40 308 LEU A O 1
ATOM 2283 N N . ASP A 1 309 ? 3.361 -27.428 16.456 1.00 70.81 309 ASP A N 1
ATOM 2284 C CA . ASP A 1 309 ? 3.548 -26.433 17.505 1.00 71.49 309 ASP A CA 1
ATOM 2285 C C . ASP A 1 309 ? 4.581 -26.919 18.512 1.00 74.68 309 ASP A C 1
ATOM 2286 O O . ASP A 1 309 ? 4.702 -28.127 18.757 1.00 69.91 309 ASP A O 1
ATOM 2291 N N . PRO A 1 310 ? 5.349 -26.001 19.105 1.00 80.68 310 PRO A N 1
ATOM 2292 C CA . PRO A 1 310 ? 6.433 -26.420 20.007 1.00 80.40 310 PRO A CA 1
ATOM 2293 C C . PRO A 1 310 ? 5.882 -26.833 21.364 1.00 80.46 310 PRO A C 1
ATOM 2294 O O . PRO A 1 310 ? 5.094 -26.105 21.972 1.00 82.59 310 PRO A O 1
ATOM 2298 N N . ARG A 1 311 ? 6.304 -28.010 21.834 1.00 81.08 311 ARG A N 1
ATOM 2299 C CA . ARG A 1 311 ? 5.956 -28.467 23.172 1.00 75.63 311 ARG A CA 1
ATOM 2300 C C . ARG A 1 311 ? 6.424 -27.450 24.204 1.00 84.10 311 ARG A C 1
ATOM 2301 O O . ARG A 1 311 ? 7.367 -26.692 23.958 1.00 91.80 311 ARG A O 1
ATOM 2309 N N . PRO A 1 312 ? 5.778 -27.410 25.372 1.00 90.85 312 PRO A N 1
ATOM 2310 C CA . PRO A 1 312 ? 6.043 -26.295 26.300 1.00 96.48 312 PRO A CA 1
ATOM 2311 C C . PRO A 1 312 ? 7.468 -26.282 26.814 1.00 94.36 312 PRO A C 1
ATOM 2312 O O . PRO A 1 312 ? 8.025 -25.205 27.065 1.00 88.64 312 PRO A O 1
ATOM 2316 N N . ASP A 1 313 ? 8.085 -27.455 26.940 1.00 96.85 313 ASP A N 1
ATOM 2317 C CA . ASP A 1 313 ? 9.416 -27.546 27.524 1.00 103.50 313 ASP A CA 1
ATOM 2318 C C . ASP A 1 313 ? 10.485 -27.069 26.548 1.00 98.19 313 ASP A C 1
ATOM 2319 O O . ASP A 1 313 ? 11.228 -26.125 26.843 1.00 95.82 313 ASP A O 1
ATOM 2324 N N . SER A 1 314 ? 10.584 -27.716 25.388 1.00 88.58 314 SER A N 1
ATOM 2325 C CA . SER A 1 314 ? 11.582 -27.323 24.406 1.00 90.92 314 SER A CA 1
ATOM 2326 C C . SER A 1 314 ? 11.447 -25.840 24.083 1.00 92.07 314 SER A C 1
ATOM 2327 O O . SER A 1 314 ? 10.342 -25.346 23.837 1.00 92.38 314 SER A O 1
ATOM 2330 N N . GLY A 1 315 ? 12.572 -25.125 24.112 1.00 86.87 315 GLY A N 1
ATOM 2331 C CA . GLY A 1 315 ? 12.570 -23.698 23.849 1.00 83.71 315 GLY A CA 1
ATOM 2332 C C . GLY A 1 315 ? 12.535 -23.363 22.371 1.00 90.08 315 GLY A C 1
ATOM 2333 O O . GLY A 1 315 ? 13.510 -22.835 21.822 1.00 86.60 315 GLY A O 1
ATOM 2334 N N . GLU A 1 316 ? 11.411 -23.674 21.716 1.00 87.38 316 GLU A N 1
ATOM 2335 C CA . GLU A 1 316 ? 11.223 -23.436 20.293 1.00 77.91 316 GLU A CA 1
ATOM 2336 C C . GLU A 1 316 ? 10.000 -22.550 20.065 1.00 79.04 316 GLU A C 1
ATOM 2337 O O . GLU A 1 316 ? 9.025 -22.596 20.821 1.00 81.31 316 GLU A O 1
ATOM 2343 N N . ARG A 1 317 ? 10.065 -21.721 19.022 1.00 82.59 317 ARG A N 1
ATOM 2344 C CA . ARG A 1 317 ? 8.937 -20.882 18.628 1.00 84.12 317 ARG A CA 1
ATOM 2345 C C . ARG A 1 317 ? 8.403 -21.185 17.236 1.00 82.55 317 ARG A C 1
ATOM 2346 O O . ARG A 1 317 ? 7.234 -20.896 16.962 1.00 80.84 317 ARG A O 1
ATOM 2354 N N . GLU A 1 318 ? 9.216 -21.759 16.354 1.00 82.70 318 GLU A N 1
ATOM 2355 C CA . GLU A 1 318 ? 8.772 -22.002 14.989 1.00 83.11 318 GLU A CA 1
ATOM 2356 C C . GLU A 1 318 ? 7.605 -22.988 14.945 1.00 83.53 318 GLU A C 1
ATOM 2357 O O . GLU A 1 318 ? 7.639 -24.042 15.592 1.00 77.67 318 GLU A O 1
ATOM 2363 N N . ARG A 1 319 ? 6.573 -22.634 14.170 1.00 84.03 319 ARG A N 1
ATOM 2364 C CA . ARG A 1 319 ? 5.380 -23.442 13.930 1.00 74.22 319 ARG A CA 1
ATOM 2365 C C . ARG A 1 319 ? 5.260 -23.759 12.445 1.00 70.61 319 ARG A C 1
ATOM 2366 O O . ARG A 1 319 ? 6.000 -23.230 11.608 1.00 77.42 319 ARG A O 1
ATOM 2374 N N . ALA A 1 320 ? 4.315 -24.637 12.122 1.00 65.46 320 ALA A N 1
ATOM 2375 C CA . ALA A 1 320 ? 4.043 -24.983 10.734 1.00 62.99 320 ALA A CA 1
ATOM 2376 C C . ALA A 1 320 ? 2.693 -25.658 10.670 1.00 60.45 320 ALA A C 1
ATOM 2377 O O . ALA A 1 320 ? 2.397 -26.519 11.500 1.00 62.01 320 ALA A O 1
ATOM 2379 N N . TRP A 1 321 ? 1.872 -25.260 9.703 1.00 61.13 321 TRP A N 1
ATOM 2380 C CA . TRP A 1 321 ? 0.622 -25.970 9.469 1.00 58.98 321 TRP A CA 1
ATOM 2381 C C . TRP A 1 321 ? 0.381 -26.126 7.976 1.00 56.09 321 TRP A C 1
ATOM 2382 O O . TRP A 1 321 ? 1.133 -25.639 7.127 1.00 55.22 321 TRP A O 1
ATOM 2393 N N . PHE A 1 322 ? -0.681 -26.846 7.670 1.00 55.37 322 PHE A N 1
ATOM 2394 C CA . PHE A 1 322 ? -1.009 -27.194 6.306 1.00 53.28 322 PHE A CA 1
ATOM 2395 C C . PHE A 1 322 ? -2.497 -27.492 6.264 1.00 57.27 322 PHE A C 1
ATOM 2396 O O . PHE A 1 322 ? -3.067 -27.991 7.238 1.00 58.73 322 PHE A O 1
ATOM 2404 N N . GLY A 1 323 ? -3.126 -27.170 5.145 1.00 54.18 323 GLY A N 1
ATOM 2405 C CA . GLY A 1 323 ? -4.550 -27.393 5.067 1.00 56.69 323 GLY A CA 1
ATOM 2406 C C . GLY A 1 323 ? -5.083 -27.320 3.657 1.00 58.36 323 GLY A C 1
ATOM 2407 O O . GLY A 1 323 ? -4.507 -26.628 2.803 1.00 51.76 323 GLY A O 1
ATOM 2408 N N . LEU A 1 324 ? -6.208 -28.009 3.417 1.00 57.91 324 LEU A N 1
ATOM 2409 C CA . LEU A 1 324 ? -6.779 -28.098 2.080 1.00 53.92 324 LEU A CA 1
ATOM 2410 C C . LEU A 1 324 ? -8.300 -28.208 2.153 1.00 53.92 324 LEU A C 1
ATOM 2411 O O . LEU A 1 324 ? -8.820 -29.065 2.875 1.00 52.03 324 LEU A O 1
ATOM 2416 N N . ALA A 1 325 ? -9.008 -27.344 1.402 1.00 51.19 325 ALA A N 1
ATOM 2417 C CA . ALA A 1 325 ? -10.453 -27.460 1.198 1.00 52.42 325 ALA A CA 1
ATOM 2418 C C . ALA A 1 325 ? -10.735 -27.455 -0.290 1.00 45.42 325 ALA A C 1
ATOM 2419 O O . ALA A 1 325 ? -9.941 -26.934 -1.066 1.00 50.71 325 ALA A O 1
ATOM 2421 N N . HIS A 1 326 ? -11.879 -28.018 -0.681 1.00 53.12 326 HIS A N 1
ATOM 2422 C CA . HIS A 1 326 ? -12.242 -28.049 -2.089 1.00 52.89 326 HIS A CA 1
ATOM 2423 C C . HIS A 1 326 ? -13.735 -28.326 -2.272 1.00 55.12 326 HIS A C 1
ATOM 2424 O O . HIS A 1 326 ? -14.289 -29.237 -1.654 1.00 55.91 326 HIS A O 1
ATOM 2431 N N . THR A 1 327 ? -14.379 -27.557 -3.146 1.00 56.14 327 THR A N 1
ATOM 2432 C CA . THR A 1 327 ? -15.659 -27.957 -3.724 1.00 62.11 327 THR A CA 1
ATOM 2433 C C . THR A 1 327 ? -15.452 -28.284 -5.189 1.00 60.42 327 THR A C 1
ATOM 2434 O O . THR A 1 327 ? -14.928 -27.452 -5.933 1.00 58.12 327 THR A O 1
ATOM 2438 N N . GLY A 1 328 ? -15.887 -29.476 -5.601 1.00 67.73 328 GLY A N 1
ATOM 2439 C CA . GLY A 1 328 ? -15.797 -29.911 -6.989 1.00 54.32 328 GLY A CA 1
ATOM 2440 C C . GLY A 1 328 ? -16.648 -28.979 -7.797 1.00 57.84 328 GLY A C 1
ATOM 2441 O O . GLY A 1 328 ? -17.358 -28.141 -7.216 1.00 64.23 328 GLY A O 1
ATOM 2442 N N . GLY A 1 329 ? -16.588 -29.099 -9.120 1.00 60.87 329 GLY A N 1
ATOM 2443 C CA . GLY A 1 329 ? -15.766 -30.084 -9.782 1.00 57.69 329 GLY A CA 1
ATOM 2444 C C . GLY A 1 329 ? -16.533 -30.799 -10.888 1.00 65.65 329 GLY A C 1
ATOM 2445 O O . GLY A 1 329 ? -15.964 -31.223 -11.902 1.00 58.00 329 GLY A O 1
ATOM 2446 N N . THR A 1 330 ? -17.834 -30.947 -10.716 1.00 66.72 330 THR A N 1
ATOM 2447 C CA . THR A 1 330 ? -18.504 -31.855 -11.623 1.00 65.90 330 THR A CA 1
ATOM 2448 C C . THR A 1 330 ? -19.663 -31.240 -12.383 1.00 66.16 330 THR A C 1
ATOM 2449 O O . THR A 1 330 ? -19.932 -31.672 -13.511 1.00 64.20 330 THR A O 1
ATOM 2453 N N . LEU A 1 331 ? -20.359 -30.252 -11.810 1.00 61.14 331 LEU A N 1
ATOM 2454 C CA . LEU A 1 331 ? -21.317 -29.448 -12.572 1.00 65.61 331 LEU A CA 1
ATOM 2455 C C . LEU A 1 331 ? -20.907 -27.988 -12.692 1.00 62.73 331 LEU A C 1
ATOM 2456 O O . LEU A 1 331 ? -21.557 -27.224 -13.417 1.00 65.58 331 LEU A O 1
ATOM 2461 N N . ASP A 1 332 ? -19.861 -27.593 -12.023 1.00 60.86 332 ASP A N 1
ATOM 2462 C CA . ASP A 1 332 ? -19.329 -26.257 -12.146 1.00 53.13 332 ASP A CA 1
ATOM 2463 C C . ASP A 1 332 ? -17.832 -26.377 -11.861 1.00 59.33 332 ASP A C 1
ATOM 2464 O O . ASP A 1 332 ? -17.347 -27.498 -11.645 1.00 52.64 332 ASP A O 1
ATOM 2469 N N . PRO A 1 333 ? -17.055 -25.290 -11.878 1.00 60.06 333 PRO A N 1
ATOM 2470 C CA . PRO A 1 333 ? -15.603 -25.448 -11.737 1.00 58.46 333 PRO A CA 1
ATOM 2471 C C . PRO A 1 333 ? -15.194 -26.046 -10.399 1.00 55.57 333 PRO A C 1
ATOM 2472 O O . PRO A 1 333 ? -15.819 -25.819 -9.365 1.00 54.43 333 PRO A O 1
ATOM 2476 N N . LEU A 1 334 ? -14.125 -26.826 -10.439 1.00 55.99 334 LEU A N 1
ATOM 2477 C CA . LEU A 1 334 ? -13.426 -27.200 -9.225 1.00 49.38 334 LEU A CA 1
ATOM 2478 C C . LEU A 1 334 ? -12.738 -25.978 -8.623 1.00 46.01 334 LEU A C 1
ATOM 2479 O O . LEU A 1 334 ? -12.021 -25.256 -9.312 1.00 47.87 334 LEU A O 1
ATOM 2484 N N . VAL A 1 335 ? -12.964 -25.729 -7.341 1.00 47.27 335 VAL A N 1
ATOM 2485 C CA . VAL A 1 335 ? -12.202 -24.728 -6.603 1.00 45.84 335 VAL A CA 1
ATOM 2486 C C . VAL A 1 335 ? -11.580 -25.390 -5.379 1.00 50.67 335 VAL A C 1
ATOM 2487 O O . VAL A 1 335 ? -12.290 -25.988 -4.563 1.00 50.80 335 VAL A O 1
ATOM 2491 N N . ALA A 1 336 ? -10.264 -25.271 -5.242 1.00 52.02 336 ALA A N 1
ATOM 2492 C CA . ALA A 1 336 ? -9.540 -25.836 -4.116 1.00 47.20 336 ALA A CA 1
ATOM 2493 C C . ALA A 1 336 ? -8.641 -24.774 -3.500 1.00 51.01 336 ALA A C 1
ATOM 2494 O O . ALA A 1 336 ? -8.211 -23.827 -4.175 1.00 50.64 336 ALA A O 1
ATOM 2496 N N . ILE A 1 337 ? -8.359 -24.936 -2.207 1.00 48.22 337 ILE A N 1
ATOM 2497 C CA . ILE A 1 337 ? -7.417 -24.072 -1.504 1.00 48.48 337 ILE A CA 1
ATOM 2498 C C . ILE A 1 337 ? -6.393 -24.937 -0.795 1.00 45.26 337 ILE A C 1
ATOM 2499 O O . ILE A 1 337 ? -6.742 -25.699 0.115 1.00 46.75 337 ILE A O 1
ATOM 2504 N N . GLN A 1 338 ? -5.132 -24.804 -1.187 1.00 41.02 338 GLN A N 1
ATOM 2505 C CA . GLN A 1 338 ? -4.034 -25.398 -0.448 1.00 41.38 338 GLN A CA 1
ATOM 2506 C C . GLN A 1 338 ? -3.322 -24.296 0.324 1.00 47.06 338 GLN A C 1
ATOM 2507 O O . GLN A 1 338 ? -2.994 -23.250 -0.241 1.00 52.63 338 GLN A O 1
ATOM 2513 N N . VAL A 1 339 ? -3.129 -24.509 1.618 1.00 50.23 339 VAL A N 1
ATOM 2514 C CA . VAL A 1 339 ? -2.342 -23.613 2.456 1.00 50.31 339 VAL A CA 1
ATOM 2515 C C . VAL A 1 339 ? -1.080 -24.348 2.884 1.00 47.77 339 VAL A C 1
ATOM 2516 O O . VAL A 1 339 ? -1.075 -25.575 3.003 1.00 48.29 339 VAL A O 1
ATOM 2520 N N . GLN A 1 340 ? 0.011 -23.601 3.048 1.00 49.91 340 GLN A N 1
ATOM 2521 C CA . GLN A 1 340 ? 1.239 -24.161 3.598 1.00 48.88 340 GLN A CA 1
ATOM 2522 C C . GLN A 1 340 ? 2.070 -23.033 4.185 1.00 52.08 340 GLN A C 1
ATOM 2523 O O . GLN A 1 340 ? 1.831 -21.850 3.929 1.00 52.25 340 GLN A O 1
ATOM 2529 N N . THR A 1 341 ? 3.036 -23.425 4.994 1.00 50.71 341 THR A N 1
ATOM 2530 C CA . THR A 1 341 ? 3.783 -22.529 5.848 1.00 45.24 341 THR A CA 1
ATOM 2531 C C . THR A 1 341 ? 5.263 -22.653 5.558 1.00 55.42 341 THR A C 1
ATOM 2532 O O . THR A 1 341 ? 5.756 -23.747 5.263 1.00 53.75 341 THR A O 1
ATOM 2536 N N . PHE A 1 342 ? 5.971 -21.522 5.648 1.00 56.38 342 PHE A N 1
ATOM 2537 C CA . PHE A 1 342 ? 7.424 -21.522 5.541 1.00 60.60 342 PHE A CA 1
ATOM 2538 C C . PHE A 1 342 ? 8.077 -20.923 6.778 1.00 60.06 342 PHE A C 1
ATOM 2539 O O . PHE A 1 342 ? 7.509 -20.049 7.442 1.00 61.07 342 PHE A O 1
ATOM 2547 N N . GLN A 1 343 ? 9.287 -21.397 7.064 1.00 60.54 343 GLN A N 1
ATOM 2548 C CA . GLN A 1 343 ? 9.949 -21.161 8.338 1.00 63.36 343 GLN A CA 1
ATOM 2549 C C . GLN A 1 343 ? 10.753 -19.861 8.330 1.00 65.90 343 GLN A C 1
ATOM 2550 O O . GLN A 1 343 ? 11.154 -19.352 7.282 1.00 65.67 343 GLN A O 1
ATOM 2556 N N . LYS A 1 344 ? 11.002 -19.329 9.526 1.00 64.93 344 LYS A N 1
ATOM 2557 C CA . LYS A 1 344 ? 11.762 -18.086 9.637 1.00 71.01 344 LYS A CA 1
ATOM 2558 C C . LYS A 1 344 ? 13.188 -18.268 9.122 1.00 69.35 344 LYS A C 1
ATOM 2559 O O . LYS A 1 344 ? 13.866 -19.239 9.462 1.00 69.12 344 LYS A O 1
ATOM 2565 N N . GLY A 1 345 ? 13.654 -17.311 8.321 1.00 72.36 345 GLY A N 1
ATOM 2566 C CA . GLY A 1 345 ? 14.952 -17.421 7.692 1.00 58.28 345 GLY A CA 1
ATOM 2567 C C . GLY A 1 345 ? 14.995 -18.346 6.503 1.00 67.68 345 GLY A C 1
ATOM 2568 O O . GLY A 1 345 ? 16.092 -18.653 6.018 1.00 69.94 345 GLY A O 1
ATOM 2569 N N . THR A 1 346 ? 13.844 -18.684 5.958 1.00 73.71 346 THR A N 1
ATOM 2570 C CA . THR A 1 346 ? 13.802 -19.519 4.786 1.00 63.82 346 THR A CA 1
ATOM 2571 C C . THR A 1 346 ? 13.994 -18.703 3.553 1.00 66.55 346 THR A C 1
ATOM 2572 O O . THR A 1 346 ? 13.998 -19.223 2.477 1.00 76.73 346 THR A O 1
ATOM 2576 N N . ASP A 1 347 ? 14.147 -17.408 3.710 1.00 65.97 347 ASP A N 1
ATOM 2577 C CA . ASP A 1 347 ? 14.426 -16.523 2.596 1.00 62.97 347 ASP A CA 1
ATOM 2578 C C . ASP A 1 347 ? 14.458 -15.157 3.193 1.00 70.93 347 ASP A C 1
ATOM 2579 O O . ASP A 1 347 ? 15.270 -14.908 4.048 1.00 77.94 347 ASP A O 1
ATOM 2584 N N . ASP A 1 348 ? 13.583 -14.272 2.773 1.00 67.99 348 ASP A N 1
ATOM 2585 C CA . ASP A 1 348 ? 13.556 -12.951 3.350 1.00 64.77 348 ASP A CA 1
ATOM 2586 C C . ASP A 1 348 ? 12.614 -12.961 4.532 1.00 67.78 348 ASP A C 1
ATOM 2587 O O . ASP A 1 348 ? 12.292 -11.927 5.074 1.00 72.37 348 ASP A O 1
ATOM 2592 N N . LEU A 1 349 ? 12.155 -14.148 4.903 1.00 68.83 349 LEU A N 1
ATOM 2593 C CA . LEU A 1 349 ? 11.244 -14.340 6.033 1.00 72.14 349 LEU A CA 1
ATOM 2594 C C . LEU A 1 349 ? 12.001 -14.171 7.338 1.00 70.02 349 LEU A C 1
ATOM 2595 O O . LEU A 1 349 ? 12.856 -14.999 7.675 1.00 72.54 349 LEU A O 1
ATOM 2600 N N . THR A 1 350 ? 11.682 -13.130 8.100 1.00 68.17 350 THR A N 1
ATOM 2601 C CA . THR A 1 350 ? 12.418 -12.887 9.336 1.00 78.09 350 THR A CA 1
ATOM 2602 C C . THR A 1 350 ? 11.576 -13.082 10.585 1.00 75.83 350 THR A C 1
ATOM 2603 O O . THR A 1 350 ? 12.035 -12.752 11.683 1.00 77.41 350 THR A O 1
ATOM 2607 N N . ASP A 1 351 ? 10.361 -13.595 10.461 1.00 74.55 351 ASP A N 1
ATOM 2608 C CA . ASP A 1 351 ? 9.605 -13.927 11.650 1.00 74.39 351 ASP A CA 1
ATOM 2609 C C . ASP A 1 351 ? 9.153 -15.376 11.604 1.00 75.48 351 ASP A C 1
ATOM 2610 O O . ASP A 1 351 ? 9.187 -16.034 10.562 1.00 69.78 351 ASP A O 1
ATOM 2615 N N . TYR A 1 352 ? 8.766 -15.864 12.781 1.00 79.91 352 TYR A N 1
ATOM 2616 C CA . TYR A 1 352 ? 8.220 -17.200 12.927 1.00 77.33 352 TYR A CA 1
ATOM 2617 C C . TYR A 1 352 ? 6.827 -17.255 12.324 1.00 72.97 352 TYR A C 1
ATOM 2618 O O . TYR A 1 352 ? 6.124 -16.244 12.233 1.00 70.96 352 TYR A O 1
ATOM 2627 N N . THR A 1 353 ? 6.433 -18.450 11.902 1.00 68.88 353 THR A N 1
ATOM 2628 C CA . THR A 1 353 ? 5.106 -18.619 11.339 1.00 67.92 353 THR A CA 1
ATOM 2629 C C . THR A 1 353 ? 4.053 -18.273 12.387 1.00 71.13 353 THR A C 1
ATOM 2630 O O . THR A 1 353 ? 4.101 -18.805 13.506 1.00 74.57 353 THR A O 1
ATOM 2634 N N . PRO A 1 354 ? 3.098 -17.398 12.075 1.00 72.44 354 PRO A N 1
ATOM 2635 C CA . PRO A 1 354 ? 1.937 -17.256 12.948 1.00 75.99 354 PRO A CA 1
ATOM 2636 C C . PRO A 1 354 ? 1.133 -18.538 12.982 1.00 77.50 354 PRO A C 1
ATOM 2637 O O . PRO A 1 354 ? 1.079 -19.294 11.991 1.00 64.05 354 PRO A O 1
ATOM 2641 N N . PRO A 1 355 ? 0.485 -18.828 14.105 1.00 81.05 355 PRO A N 1
ATOM 2642 C CA . PRO A 1 355 ? -0.312 -20.055 14.221 1.00 72.68 355 PRO A CA 1
ATOM 2643 C C . PRO A 1 355 ? -1.655 -19.878 13.545 1.00 70.24 355 PRO A C 1
ATOM 2644 O O . PRO A 1 355 ? -2.133 -18.746 13.402 1.00 74.37 355 PRO A O 1
ATOM 2648 N N . PRO A 1 356 ? -2.313 -20.967 13.148 1.00 73.86 356 PRO A N 1
ATOM 2649 C CA . PRO A 1 356 ? -3.457 -20.822 12.223 1.00 70.23 356 PRO A CA 1
ATOM 2650 C C . PRO A 1 356 ? -4.580 -19.950 12.746 1.00 66.64 356 PRO A C 1
ATOM 2651 O O . PRO A 1 356 ? -5.245 -19.290 11.942 1.00 70.99 356 PRO A O 1
ATOM 2655 N N . GLU A 1 357 ? -4.787 -19.866 14.058 1.00 71.12 357 GLU A N 1
ATOM 2656 C CA . GLU A 1 357 ? -5.906 -19.061 14.540 1.00 78.39 357 GLU A CA 1
ATOM 2657 C C . GLU A 1 357 ? -5.766 -17.595 14.173 1.00 74.02 357 GLU A C 1
ATOM 2658 O O . GLU A 1 357 ? -6.761 -16.868 14.221 1.00 76.16 357 GLU A O 1
ATOM 2664 N N . GLU A 1 358 ? -4.564 -17.140 13.824 1.00 73.47 358 GLU A N 1
ATOM 2665 C CA . GLU A 1 358 ? -4.385 -15.756 13.412 1.00 74.13 358 GLU A CA 1
ATOM 2666 C C . GLU A 1 358 ? -4.590 -15.568 11.918 1.00 69.46 358 GLU A C 1
ATOM 2667 O O . GLU A 1 358 ? -5.013 -14.490 11.485 1.00 68.58 358 GLU A O 1
ATOM 2673 N N . VAL A 1 359 ? -4.356 -16.608 11.130 1.00 65.96 359 VAL A N 1
ATOM 2674 C CA . VAL A 1 359 ? -4.503 -16.498 9.686 1.00 68.75 359 VAL A CA 1
ATOM 2675 C C . VAL A 1 359 ? -5.906 -16.893 9.231 1.00 65.80 359 V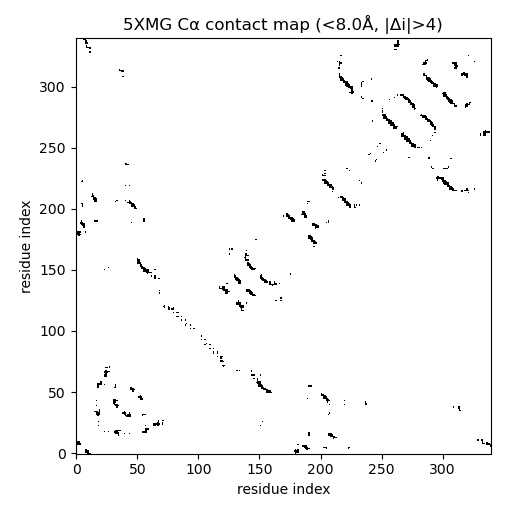AL A C 1
ATOM 2676 O O . VAL A 1 359 ? -6.488 -16.239 8.362 1.00 60.37 359 VAL A O 1
ATOM 2680 N N . LEU A 1 360 ? -6.479 -17.929 9.844 1.00 62.12 360 LEU A N 1
ATOM 2681 C CA . LEU A 1 360 ? -7.677 -18.553 9.287 1.00 64.49 360 LEU A CA 1
ATOM 2682 C C . LEU A 1 360 ? -8.866 -17.617 9.105 1.00 65.26 360 LEU A C 1
ATOM 2683 O O . LEU A 1 360 ? -9.535 -17.732 8.066 1.00 59.67 360 LEU A O 1
ATOM 2688 N N . PRO A 1 361 ? -9.211 -16.722 10.044 1.00 69.94 361 PRO A N 1
ATOM 2689 C CA . PRO A 1 361 ? -10.361 -15.830 9.788 1.00 68.39 361 PRO A CA 1
ATOM 2690 C C . PRO A 1 361 ? -10.250 -15.058 8.490 1.00 65.08 361 PRO A C 1
ATOM 2691 O O . PRO A 1 361 ? -11.206 -15.021 7.708 1.00 70.49 361 PRO A O 1
ATOM 2695 N N . ARG A 1 362 ? -9.102 -14.447 8.231 1.00 57.61 362 ARG A N 1
ATOM 2696 C CA . ARG A 1 362 ? -8.935 -13.724 6.978 1.00 64.99 362 ARG A CA 1
ATOM 2697 C C . ARG A 1 362 ? -8.989 -14.662 5.773 1.00 62.30 362 ARG A C 1
ATOM 2698 O O . ARG A 1 362 ? -9.398 -14.253 4.680 1.00 60.12 362 ARG A O 1
ATOM 2706 N N . LEU A 1 363 ? -8.644 -15.930 5.968 1.00 60.93 363 LEU A N 1
ATOM 2707 C CA . LEU A 1 363 ? -8.779 -16.909 4.902 1.00 60.13 363 LEU A CA 1
ATOM 2708 C C . LEU A 1 363 ? -10.240 -17.255 4.632 1.00 63.94 363 LEU A C 1
ATOM 2709 O O . LEU A 1 363 ? -10.663 -17.312 3.469 1.00 66.25 363 LEU A O 1
ATOM 2714 N N . LYS A 1 364 ? -11.016 -17.509 5.690 1.00 65.69 364 LYS A N 1
ATOM 2715 C CA . LYS A 1 364 ? -12.437 -17.823 5.531 1.00 68.58 364 LYS A CA 1
ATOM 2716 C C . LYS A 1 364 ? -13.207 -16.667 4.933 1.00 66.66 364 LYS A C 1
ATOM 2717 O O . LYS A 1 364 ? -14.137 -16.871 4.134 1.00 66.38 364 LYS A O 1
ATOM 2723 N N . ALA A 1 365 ? -12.837 -15.456 5.323 1.00 61.93 365 ALA A N 1
ATOM 2724 C CA . ALA A 1 365 ? -13.463 -14.280 4.754 1.00 65.01 365 ALA A CA 1
ATOM 2725 C C . ALA A 1 365 ? -13.306 -14.248 3.232 1.00 66.61 365 ALA A C 1
ATOM 2726 O O . ALA A 1 365 ? -14.292 -14.150 2.480 1.00 63.54 365 ALA A O 1
ATOM 2728 N N . LEU A 1 366 ? -12.059 -14.311 2.762 1.00 67.17 366 LEU A N 1
ATOM 2729 C CA . LEU A 1 366 ? -11.797 -14.461 1.334 1.00 63.86 366 LEU A CA 1
ATOM 2730 C C . LEU A 1 366 ? -12.566 -15.649 0.758 1.00 66.51 366 LEU A C 1
ATOM 2731 O O . LEU A 1 366 ? -13.150 -15.551 -0.329 1.00 63.81 366 LEU A O 1
ATOM 2736 N N . SER A 1 367 ? -12.605 -16.771 1.486 1.00 64.00 367 SER A N 1
ATOM 2737 C CA . SER A 1 367 ? -13.155 -17.994 0.910 1.00 66.24 367 SER A CA 1
ATOM 2738 C C . SER A 1 367 ? -14.630 -17.831 0.590 1.00 60.29 367 SER A C 1
ATOM 2739 O O . SER A 1 367 ? -15.074 -18.198 -0.497 1.00 56.02 367 SER A O 1
ATOM 2742 N N . GLN A 1 368 ? -15.402 -17.274 1.528 1.00 59.15 368 GLN A N 1
ATOM 2743 C CA . GLN A 1 368 ? -16.845 -17.141 1.337 1.00 66.66 368 GLN A CA 1
ATOM 2744 C C . GLN A 1 368 ? -17.186 -16.196 0.190 1.00 69.30 368 GLN A C 1
ATOM 2745 O O . GLN A 1 368 ? -18.262 -16.309 -0.415 1.00 65.34 368 GLN A O 1
ATOM 2751 N N . SER A 1 369 ? -16.296 -15.258 -0.117 1.00 65.43 369 SER A N 1
ATOM 2752 C CA . SER A 1 369 ? -16.583 -14.269 -1.135 1.00 60.93 369 SER A CA 1
ATOM 2753 C C . SER A 1 369 ? -16.444 -14.813 -2.541 1.00 59.92 369 SER A C 1
ATOM 2754 O O . SER A 1 369 ? -16.749 -14.088 -3.492 1.00 67.38 369 SER A O 1
ATOM 2757 N N . ILE A 1 370 ? -15.982 -16.052 -2.703 1.00 57.79 370 ILE A N 1
ATOM 2758 C CA . ILE A 1 370 ? -15.722 -16.569 -4.040 1.00 60.91 370 ILE A CA 1
ATOM 2759 C C . ILE A 1 370 ? -17.030 -16.735 -4.792 1.00 59.87 370 ILE A C 1
ATOM 2760 O O . ILE A 1 370 ? -18.046 -17.168 -4.232 1.00 63.61 370 ILE A O 1
ATOM 2765 N N . GLU A 1 371 ? -17.010 -16.368 -6.068 1.00 60.20 371 GLU A N 1
ATOM 2766 C CA . GLU A 1 371 ? -18.149 -16.537 -6.955 1.00 64.18 371 GLU A CA 1
ATOM 2767 C C . GLU A 1 371 ? -17.623 -16.468 -8.372 1.00 54.29 371 GLU A C 1
ATOM 2768 O O . GLU A 1 371 ? -16.579 -15.870 -8.627 1.00 59.63 371 GLU A O 1
ATOM 2774 N N . GLN A 1 372 ? -18.354 -17.077 -9.292 1.00 58.10 372 GLN A N 1
ATOM 2775 C CA . GLN A 1 372 ? -17.985 -16.996 -10.700 1.00 61.42 372 GLN A CA 1
ATOM 2776 C C . GLN A 1 372 ? -18.285 -15.572 -11.222 1.00 64.01 372 GLN A C 1
ATOM 2777 O O . GLN A 1 372 ? -18.565 -14.640 -10.459 1.00 63.56 372 GLN A O 1
ATOM 2783 N N . ARG A 1 373 ? -18.172 -15.363 -12.530 1.00 64.57 373 ARG A N 1
ATOM 2784 C CA . ARG A 1 373 ? -18.164 -13.985 -13.043 1.00 72.39 373 ARG A CA 1
ATOM 2785 C C . ARG A 1 373 ? -19.118 -13.729 -14.210 1.00 73.78 373 ARG A C 1
ATOM 2786 O O . ARG A 1 373 ? -19.894 -12.757 -14.183 1.00 82.32 373 ARG A O 1
#